Protein AF-A0A953R9K4-F1 (afdb_monomer_lite)

Secondary structure (DSSP, 8-state):
---TTS-TTSTT-S--HHHHHHTTTT---TT-S-TTHHHHHHHHHHHH-SSHHHHHHHHTSHHHHHHHHHHHHHHHHHHHHHHHHHHHHHHHHHHTT-HHHHHHHHHHHHHHHHHHHHHHTT-EEE--SSSEEEEEE-SSSEEEEEESS--GGGGT--HHHHHHHHHHHHHTT-----TTHHHHH-GGGT-HHHHHHHHT-TTTTTT-TTGGGG-THHHHHHHHHS-PPPP---TT-HHHHTTTS-GGG--THHHHT-HHHHHHHHHHHHHHHHHHTT---SSS-HHHHHHHHHHHTTTTSHHHHHHHHHHHHHHH-----HHHHHHHHHH-TTS-GGGSPP-

Sequence (343 aa):
MDTTTVYPSIDRFPMSFDVLRRSYEGFAPRFEGHRGTIEDHLREIMEQARTPEQVEDALNTPDARGWFRQRVFYRSCTAFYRSFALMGAFLTLERDAFKTWAQVTAYYSRFFFLQAFLNLLQATYVYPGRGYALLYYDGTRLRYKESRTLPPMMRNAGSHEQWWYLMEAVKHPVDYPIEHMEMIISRLVFNPNKRNTENYSFEYLEGFPELDWFDKGAQQLLSHFHPYARTDRDITNLDRYFEGSNPEDCDPGDFYTDDGAVLWTYLAAYLQLVKHLGFTQEFLATPTIAALGELHLGTRMPTVLEGIVRATADILADNFDLDNFLDGRAQHPERPSSFWPPT

pLDDT: mean 70.69, std 17.02, range [32.12, 95.25]

Foldseek 3Di:
DPCQPQFPQDPCPPPDLVNLVVVVPVDPDCCPPDPCSVLVVLLVQCVVDVDQVSSQVVCFPPVNCVNLQSVLQSQLLVLLLQLLLLLLQLLLCLLVLVVVVSVVSLVSSLQSLLSNVCSNQVFDWHCSPQAIWTWTHQLRTIGTGGDRDDDPQVVPDDPSVRSLVSLVVSVPPYDQPFPPSVVSNDCCVVDVPVVCVVLPPPVNVPDDPCSVLSPCPVVVVVCVVPSDRDDLFALLDQVRNCVPPDPVPDDSSVSVPPSSNSSLSSSLRSLLRCVSSVDDCSPVALLNSLQSSCVRPQLPRVSNSLSSSVSSCVSNVPPPPSVCLVVVCVVPSNRGPSVPHDD

Structure (mmCIF, N/CA/C/O backbone):
data_AF-A0A953R9K4-F1
#
_entry.id   AF-A0A953R9K4-F1
#
loop_
_atom_site.group_PDB
_atom_site.id
_atom_site.type_symbol
_atom_site.label_atom_id
_atom_site.label_alt_id
_atom_site.label_comp_id
_atom_site.label_asym_id
_atom_site.label_entity_id
_atom_site.label_seq_id
_atom_site.pdbx_PDB_ins_code
_atom_site.Cartn_x
_atom_site.Cartn_y
_atom_site.Cartn_z
_atom_site.occupancy
_atom_site.B_iso_or_equiv
_atom_site.auth_seq_id
_atom_site.auth_comp_id
_atom_site.auth_asym_id
_atom_site.auth_atom_id
_atom_site.pdbx_PDB_model_num
ATOM 1 N N . MET A 1 1 ? 6.048 14.863 16.559 1.00 33.34 1 MET A N 1
ATOM 2 C CA . MET A 1 1 ? 6.490 14.001 17.671 1.00 33.34 1 MET A CA 1
ATOM 3 C C . MET A 1 1 ? 7.709 13.253 17.181 1.00 33.34 1 MET A C 1
ATOM 5 O O . MET A 1 1 ? 7.616 12.642 16.123 1.00 33.34 1 MET A O 1
ATOM 9 N N . ASP A 1 2 ? 8.835 13.377 17.875 1.00 33.06 2 ASP A N 1
ATOM 10 C CA . ASP A 1 2 ? 9.993 12.520 17.629 1.00 33.06 2 ASP A CA 1
ATOM 11 C C . ASP A 1 2 ? 9.654 11.121 18.160 1.00 33.06 2 ASP A C 1
ATOM 13 O O . ASP A 1 2 ? 9.385 10.954 19.346 1.00 33.06 2 ASP A O 1
ATOM 17 N N . THR A 1 3 ? 9.521 10.157 17.255 1.00 39.41 3 THR A N 1
ATOM 18 C CA . THR A 1 3 ? 9.082 8.778 17.530 1.00 39.41 3 THR A CA 1
ATOM 19 C C . THR A 1 3 ? 10.254 7.796 17.544 1.00 39.41 3 THR A C 1
ATOM 21 O O . THR A 1 3 ? 10.050 6.614 17.808 1.00 39.41 3 THR A O 1
ATOM 24 N N . THR A 1 4 ? 11.482 8.284 17.314 1.00 41.75 4 THR A N 1
ATOM 25 C CA . THR A 1 4 ? 12.709 7.472 17.220 1.00 41.75 4 THR A CA 1
ATOM 26 C C . THR A 1 4 ? 13.094 6.778 18.528 1.00 41.75 4 THR A C 1
ATOM 28 O O . THR A 1 4 ? 13.821 5.792 18.511 1.00 41.75 4 THR A O 1
ATOM 31 N N . THR A 1 5 ? 12.594 7.260 19.669 1.00 40.47 5 THR A N 1
ATOM 32 C CA . THR A 1 5 ? 12.864 6.699 21.003 1.00 40.47 5 THR A CA 1
ATOM 33 C C . THR A 1 5 ? 11.739 5.810 21.539 1.00 40.47 5 THR A C 1
ATOM 35 O O . THR A 1 5 ? 11.883 5.230 22.612 1.00 40.47 5 THR A O 1
ATOM 38 N N . VAL A 1 6 ? 10.619 5.688 20.816 1.00 44.06 6 VAL A N 1
ATOM 39 C CA . VAL A 1 6 ? 9.407 5.002 21.305 1.00 44.06 6 VAL A CA 1
ATOM 40 C C . VAL A 1 6 ? 9.466 3.485 21.058 1.00 44.06 6 VAL A C 1
ATOM 42 O O . VAL A 1 6 ? 8.761 2.732 21.730 1.00 44.06 6 VAL A O 1
ATOM 45 N N . TYR A 1 7 ? 10.333 3.011 20.149 1.00 47.09 7 TYR A N 1
ATOM 46 C CA . TYR A 1 7 ? 10.398 1.595 19.764 1.00 47.09 7 TYR A CA 1
ATOM 47 C C . TYR A 1 7 ? 11.798 0.961 19.871 1.00 47.09 7 TYR A C 1
ATOM 49 O O . TYR A 1 7 ? 12.419 0.691 18.849 1.00 47.09 7 TYR A O 1
ATOM 57 N N . PRO A 1 8 ? 12.310 0.691 21.088 1.00 47.31 8 PRO A N 1
ATOM 58 C CA . PRO A 1 8 ? 13.665 0.164 21.276 1.00 47.31 8 PRO A CA 1
ATOM 59 C C . PRO A 1 8 ? 13.889 -1.280 20.787 1.00 47.31 8 PRO A C 1
ATOM 61 O O . PRO A 1 8 ? 15.042 -1.647 20.573 1.00 47.31 8 PRO A O 1
ATOM 64 N N . SER A 1 9 ? 12.843 -2.101 20.613 1.00 44.50 9 SER A N 1
ATOM 65 C CA . SER A 1 9 ? 12.984 -3.496 20.147 1.00 44.50 9 SER A CA 1
ATOM 66 C C . SER A 1 9 ? 13.037 -3.662 18.625 1.00 44.50 9 SER A C 1
ATOM 68 O O . SER A 1 9 ? 13.452 -4.717 18.149 1.00 44.50 9 SER A O 1
ATOM 70 N N . ILE A 1 10 ? 12.652 -2.636 17.857 1.00 48.69 10 ILE A N 1
ATOM 71 C CA . ILE A 1 10 ? 12.727 -2.637 16.393 1.00 48.69 10 ILE A CA 1
ATOM 72 C C . ILE A 1 10 ? 13.833 -1.664 16.000 1.00 48.69 10 ILE A C 1
ATOM 74 O O . ILE A 1 10 ? 13.642 -0.446 16.048 1.00 48.69 10 ILE A O 1
ATOM 78 N N . ASP A 1 11 ? 15.000 -2.199 15.626 1.00 50.28 11 ASP A N 1
ATOM 79 C CA . ASP A 1 11 ? 16.125 -1.365 15.206 1.00 50.28 11 ASP A CA 1
ATOM 80 C C . ASP A 1 11 ? 15.670 -0.430 14.069 1.00 50.28 11 ASP A C 1
ATOM 82 O O . ASP A 1 11 ? 15.175 -0.876 13.033 1.00 50.28 11 ASP A O 1
ATOM 86 N N . ARG A 1 12 ? 15.841 0.885 14.275 1.00 55.16 12 ARG A N 1
ATOM 87 C CA . ARG A 1 12 ? 15.569 1.961 13.298 1.00 55.16 12 ARG A CA 1
ATOM 88 C C . ARG A 1 12 ? 14.087 2.288 13.017 1.00 55.16 12 ARG A C 1
ATOM 90 O O . ARG A 1 12 ? 13.773 2.788 11.934 1.00 55.16 12 ARG A O 1
ATOM 97 N N . PHE A 1 13 ? 13.189 2.079 13.983 1.00 51.16 13 PHE A N 1
ATOM 98 C CA . PHE A 1 13 ? 11.777 2.482 13.892 1.00 51.16 13 PHE A CA 1
ATOM 99 C C . PHE A 1 13 ? 11.478 3.907 14.446 1.00 51.16 13 PHE A C 1
ATOM 101 O O . PHE A 1 13 ? 12.057 4.296 15.459 1.00 51.16 13 PHE A O 1
ATOM 108 N N . PRO A 1 14 ? 10.542 4.684 13.845 1.00 54.44 14 PRO A N 1
ATOM 109 C CA . PRO A 1 14 ? 9.936 4.434 12.540 1.00 54.44 14 PRO A CA 1
ATOM 110 C C . PRO A 1 14 ? 10.994 4.559 11.454 1.00 54.44 14 PRO A C 1
ATOM 112 O O . PRO A 1 14 ? 11.909 5.380 11.553 1.00 54.44 14 PRO A O 1
ATOM 115 N N . MET A 1 15 ? 10.857 3.763 10.397 1.00 59.47 15 MET A N 1
ATOM 116 C CA . MET A 1 15 ? 11.816 3.819 9.304 1.00 59.47 15 MET A CA 1
ATOM 117 C C . MET A 1 15 ? 11.751 5.177 8.620 1.00 59.47 15 MET A C 1
ATOM 119 O O . MET A 1 15 ? 10.812 5.500 7.892 1.00 59.47 15 MET A O 1
ATOM 123 N N . SER A 1 16 ? 12.761 5.997 8.892 1.00 56.41 16 SER A N 1
ATOM 124 C CA . SER A 1 16 ? 12.920 7.280 8.234 1.00 56.41 16 SER A CA 1
ATOM 125 C C . SER A 1 16 ? 13.401 7.075 6.801 1.00 56.41 16 SER A C 1
ATOM 127 O O . SER A 1 16 ? 14.021 6.064 6.460 1.00 56.41 16 SER A O 1
ATOM 129 N N . PHE A 1 17 ? 13.162 8.082 5.961 1.00 54.81 17 PHE A N 1
ATOM 130 C CA . PHE A 1 17 ? 13.730 8.132 4.615 1.00 54.81 17 PHE A CA 1
ATOM 131 C C . PHE A 1 17 ? 15.253 7.914 4.645 1.00 54.81 17 PHE A C 1
ATOM 133 O O . PHE A 1 17 ? 15.790 7.170 3.833 1.00 54.81 17 PHE A O 1
ATOM 140 N N . ASP A 1 18 ? 15.950 8.486 5.631 1.00 58.41 18 ASP A N 1
ATOM 141 C CA . ASP A 1 18 ? 17.395 8.316 5.781 1.00 58.41 18 ASP A CA 1
ATOM 142 C C . ASP A 1 18 ? 17.812 6.907 6.213 1.00 58.41 18 ASP A C 1
ATOM 144 O O . ASP A 1 18 ? 18.851 6.429 5.769 1.00 58.41 18 ASP A O 1
ATOM 148 N N . VAL A 1 19 ? 17.022 6.220 7.042 1.00 63.72 19 VAL A N 1
ATOM 149 C CA . VAL A 1 19 ? 17.265 4.820 7.437 1.00 63.72 19 VAL A CA 1
ATOM 150 C C . VAL A 1 19 ? 17.107 3.883 6.245 1.00 63.72 19 VAL A C 1
ATOM 152 O O . VAL A 1 19 ? 17.970 3.033 6.002 1.00 63.72 19 VAL A O 1
ATOM 155 N N . LEU A 1 20 ? 16.027 4.064 5.481 1.00 60.44 20 LEU A N 1
ATOM 156 C CA . LEU A 1 20 ? 15.816 3.319 4.249 1.00 60.44 20 LEU A CA 1
ATOM 157 C C . LEU A 1 20 ? 16.982 3.600 3.288 1.00 60.44 20 LEU A C 1
ATOM 159 O O . LEU A 1 20 ? 17.596 2.664 2.795 1.00 60.44 20 LEU A O 1
ATOM 163 N N . ARG A 1 21 ? 17.369 4.872 3.098 1.00 60.72 21 ARG A N 1
ATOM 164 C CA . ARG A 1 21 ? 18.464 5.281 2.200 1.00 60.72 21 ARG A CA 1
ATOM 165 C C . ARG A 1 21 ? 19.815 4.695 2.622 1.00 60.72 21 ARG A C 1
ATOM 167 O O . ARG A 1 21 ? 20.567 4.249 1.764 1.00 60.72 21 ARG A O 1
ATOM 174 N N . ARG A 1 22 ? 20.110 4.666 3.927 1.00 65.25 22 ARG A N 1
ATOM 175 C CA . ARG A 1 22 ? 21.328 4.075 4.517 1.00 65.25 22 ARG A CA 1
ATOM 176 C C . ARG A 1 22 ? 21.429 2.574 4.320 1.00 65.25 22 ARG A C 1
ATOM 178 O O . ARG A 1 22 ? 22.519 2.062 4.107 1.00 65.25 22 ARG A O 1
ATOM 185 N N . SER A 1 23 ? 20.303 1.871 4.348 1.00 58.12 23 SER A N 1
ATOM 186 C CA . SER A 1 23 ? 20.277 0.429 4.068 1.00 58.12 23 SER A CA 1
ATOM 187 C C . SER A 1 23 ? 20.655 0.117 2.610 1.00 58.12 23 SER A C 1
ATOM 189 O O . SER A 1 23 ? 20.971 -1.022 2.284 1.00 58.12 23 SER A O 1
ATOM 191 N N . TYR A 1 24 ? 20.706 1.152 1.763 1.00 59.28 24 TYR A N 1
ATOM 192 C CA . TYR A 1 24 ? 21.209 1.121 0.394 1.00 59.28 24 TYR A CA 1
ATOM 193 C C . TYR A 1 24 ? 22.413 2.074 0.182 1.00 59.28 24 TYR A C 1
ATOM 195 O O . TYR A 1 24 ? 22.691 2.471 -0.949 1.00 59.28 24 TYR A O 1
ATOM 203 N N . GLU A 1 25 ? 23.149 2.479 1.233 1.00 51.84 25 GLU A N 1
ATOM 204 C CA . GLU A 1 25 ? 24.356 3.313 1.079 1.00 51.84 25 GLU A CA 1
ATOM 205 C C . GLU A 1 25 ? 25.421 2.576 0.244 1.00 51.84 25 GLU A C 1
ATOM 207 O O . GLU A 1 25 ? 25.789 1.440 0.529 1.00 51.84 25 GLU A O 1
ATOM 212 N N . GLY A 1 26 ? 25.889 3.221 -0.831 1.00 51.62 26 GLY A N 1
ATOM 213 C CA . GLY A 1 26 ? 26.663 2.589 -1.915 1.00 51.62 26 GLY A CA 1
ATOM 214 C C . GLY A 1 26 ? 25.901 2.543 -3.243 1.00 51.62 26 GLY A C 1
ATOM 215 O O . GLY A 1 26 ? 26.491 2.342 -4.304 1.00 51.62 26 GLY A O 1
ATOM 216 N N . PHE A 1 27 ? 24.600 2.822 -3.195 1.00 50.75 27 PHE A N 1
ATOM 217 C CA . PHE A 1 27 ? 23.736 2.957 -4.350 1.00 50.75 27 PHE A CA 1
ATOM 218 C C . PHE A 1 27 ? 23.642 4.431 -4.772 1.00 50.75 27 PHE A C 1
ATOM 220 O O . PHE A 1 27 ? 22.873 5.199 -4.201 1.00 50.75 27 PHE A O 1
ATOM 227 N N . ALA A 1 28 ? 24.422 4.854 -5.768 1.00 52.91 28 ALA A N 1
ATOM 228 C CA . ALA A 1 28 ? 24.154 6.093 -6.501 1.00 52.91 28 ALA A CA 1
ATOM 229 C C . ALA A 1 28 ? 23.394 5.698 -7.772 1.00 52.91 28 ALA A C 1
ATOM 231 O O . ALA A 1 28 ? 24.021 5.229 -8.726 1.00 52.91 28 ALA A O 1
ATOM 232 N N . PRO A 1 29 ? 22.052 5.787 -7.817 1.00 51.66 29 PRO A N 1
ATOM 233 C CA . PRO A 1 29 ? 21.336 5.305 -8.981 1.00 51.66 29 PRO A CA 1
ATOM 234 C C . PRO A 1 29 ? 21.734 6.138 -10.193 1.00 51.66 29 PRO A C 1
ATOM 236 O O . PRO A 1 29 ? 21.644 7.367 -10.161 1.00 51.66 29 PRO A O 1
ATOM 239 N N . ARG A 1 30 ? 22.027 5.467 -11.313 1.00 53.06 30 ARG A N 1
ATOM 240 C CA . ARG A 1 30 ? 22.189 6.113 -12.630 1.00 53.06 30 ARG A CA 1
ATOM 241 C C . ARG A 1 30 ? 21.028 7.069 -12.956 1.00 53.06 30 ARG A C 1
ATOM 243 O O . ARG A 1 30 ? 21.204 8.039 -13.680 1.00 53.06 30 ARG A O 1
ATOM 250 N N . PHE A 1 31 ? 19.854 6.815 -12.372 1.00 53.03 31 PHE A N 1
ATOM 251 C CA . PHE A 1 31 ? 18.602 7.522 -12.628 1.00 53.03 31 PHE A CA 1
ATOM 252 C C . PHE A 1 31 ? 18.186 8.549 -11.554 1.00 53.03 31 PHE A C 1
ATOM 254 O O . PHE A 1 31 ? 17.004 8.900 -11.461 1.00 53.03 31 PHE A O 1
ATOM 261 N N . GLU A 1 32 ? 19.054 8.921 -10.607 1.00 49.22 32 GLU A N 1
ATOM 262 C CA . GLU A 1 32 ? 18.701 9.837 -9.496 1.00 49.22 32 GLU A CA 1
ATOM 263 C C . GLU A 1 32 ? 19.085 11.299 -9.724 1.00 49.22 32 GLU A C 1
ATOM 265 O O . GLU A 1 32 ? 18.556 12.166 -9.037 1.00 49.22 32 GLU A O 1
ATOM 270 N N . GLY A 1 33 ? 19.938 11.587 -10.713 1.00 50.00 33 GLY A N 1
ATOM 271 C CA . GLY A 1 33 ? 20.460 12.939 -10.936 1.00 50.00 33 GLY A CA 1
ATOM 272 C C . GLY A 1 33 ? 19.391 13.980 -11.293 1.00 50.00 33 GLY A C 1
ATOM 273 O O . GLY A 1 33 ? 19.474 15.121 -10.851 1.00 50.00 33 GLY A O 1
ATOM 274 N N . HIS A 1 34 ? 18.372 13.597 -12.071 1.00 54.03 34 HIS A N 1
ATOM 275 C CA . HIS A 1 34 ? 17.211 14.432 -12.408 1.00 54.03 34 HIS A CA 1
ATOM 276 C C . HIS A 1 34 ? 16.091 13.606 -13.054 1.00 54.03 34 HIS A C 1
ATOM 278 O O . HIS A 1 34 ? 16.311 12.482 -13.512 1.00 54.03 34 HIS A O 1
ATOM 284 N N . ARG A 1 35 ? 14.887 14.193 -13.139 1.00 51.34 35 ARG A N 1
ATOM 285 C CA . ARG A 1 35 ? 13.668 13.562 -13.682 1.00 51.34 35 ARG A CA 1
ATOM 286 C C . ARG A 1 35 ? 13.883 12.895 -15.048 1.00 51.34 35 ARG A C 1
ATOM 288 O O . ARG A 1 35 ? 13.367 11.810 -15.219 1.00 51.34 35 ARG A O 1
ATOM 295 N N . GLY A 1 36 ? 14.681 13.509 -15.930 1.00 55.59 36 GLY A N 1
ATOM 296 C CA . GLY A 1 36 ? 14.969 13.025 -17.293 1.00 55.59 36 GLY A CA 1
ATOM 297 C C . GLY A 1 36 ? 15.980 11.877 -17.438 1.00 55.59 36 GLY A C 1
ATOM 298 O O . GLY A 1 36 ? 16.185 11.391 -18.541 1.00 55.59 36 GLY A O 1
ATOM 299 N N . THR A 1 37 ? 16.640 11.440 -16.363 1.00 63.62 37 THR A N 1
ATOM 300 C CA . THR A 1 37 ? 17.719 10.433 -16.460 1.00 63.62 37 THR A CA 1
ATOM 301 C C . THR A 1 37 ? 17.238 9.054 -16.928 1.00 63.62 37 THR A C 1
ATOM 303 O O . THR A 1 37 ? 18.005 8.316 -17.544 1.00 63.62 37 THR A O 1
ATOM 306 N N . ILE A 1 38 ? 15.978 8.695 -16.655 1.00 66.19 38 ILE A N 1
ATOM 307 C CA . ILE A 1 38 ? 15.373 7.449 -17.151 1.00 66.19 38 ILE A CA 1
ATOM 308 C C . ILE A 1 38 ? 15.108 7.575 -18.652 1.00 66.19 38 ILE A C 1
ATOM 310 O O . ILE A 1 38 ? 15.445 6.676 -19.414 1.00 66.19 38 ILE A O 1
ATOM 314 N N . GLU A 1 39 ? 14.535 8.696 -19.083 1.00 67.81 39 GLU A N 1
ATOM 315 C CA . GLU A 1 39 ? 14.221 8.984 -20.479 1.00 67.81 39 GLU A CA 1
ATOM 316 C C . GLU A 1 39 ? 15.481 9.097 -21.336 1.00 67.81 39 GLU A C 1
ATOM 318 O O . GLU A 1 39 ? 15.489 8.604 -22.461 1.00 67.81 39 GLU A O 1
ATOM 323 N N . ASP A 1 40 ? 16.547 9.700 -20.809 1.00 71.94 40 ASP A N 1
ATOM 324 C CA . ASP A 1 40 ? 17.829 9.821 -21.500 1.00 71.94 40 ASP A CA 1
ATOM 325 C C . ASP A 1 40 ? 18.497 8.455 -21.663 1.00 71.94 40 ASP A C 1
ATOM 327 O O . ASP A 1 40 ? 18.932 8.109 -22.757 1.00 71.94 40 ASP A O 1
ATOM 331 N N . HIS A 1 41 ? 18.490 7.617 -20.627 1.00 72.62 41 HIS A N 1
ATOM 332 C CA . HIS A 1 41 ? 19.049 6.275 -20.745 1.00 72.62 41 HIS A CA 1
ATOM 333 C C . HIS A 1 41 ? 18.205 5.341 -21.616 1.00 72.62 41 HIS A C 1
ATOM 335 O O . HIS A 1 41 ? 18.741 4.533 -22.367 1.00 72.62 41 HIS A O 1
ATOM 341 N N . LEU A 1 42 ? 16.878 5.454 -21.562 1.00 73.38 42 LEU A N 1
ATOM 342 C CA . LEU A 1 42 ? 16.008 4.733 -22.488 1.00 73.38 42 LEU A CA 1
ATOM 343 C C . LEU A 1 42 ? 16.238 5.190 -23.925 1.00 73.38 42 LEU A C 1
ATOM 345 O O . LEU A 1 42 ? 16.213 4.358 -24.824 1.00 73.38 42 LEU A O 1
ATOM 349 N N . ARG A 1 43 ? 16.509 6.480 -24.146 1.00 76.81 43 ARG A N 1
ATOM 350 C CA . ARG A 1 43 ? 16.914 6.992 -25.457 1.00 76.81 43 ARG A CA 1
ATOM 351 C C . ARG A 1 43 ? 18.235 6.368 -25.903 1.00 76.81 43 ARG A C 1
ATOM 353 O O .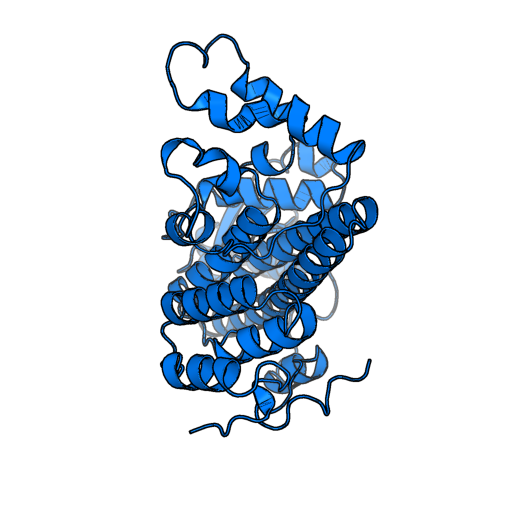 ARG A 1 43 ? 18.283 5.867 -27.017 1.00 76.81 43 ARG A O 1
ATOM 360 N N . GLU A 1 44 ? 19.245 6.294 -25.033 1.00 81.00 44 GLU A N 1
ATOM 361 C CA . GLU A 1 44 ? 20.513 5.595 -25.320 1.00 81.00 44 GLU A CA 1
ATOM 362 C C . GLU A 1 44 ? 20.282 4.119 -25.690 1.00 81.00 44 GLU A C 1
ATOM 364 O O . GLU A 1 44 ? 20.803 3.641 -26.698 1.00 81.00 44 GLU A O 1
ATOM 369 N N . ILE A 1 45 ? 19.473 3.396 -24.904 1.00 78.25 45 ILE A N 1
ATOM 370 C CA . ILE A 1 45 ? 19.121 1.995 -25.179 1.00 78.25 45 ILE A CA 1
ATOM 371 C C . ILE A 1 45 ? 18.411 1.890 -26.529 1.00 78.25 45 ILE A C 1
ATOM 373 O O . ILE A 1 45 ? 18.749 1.018 -27.318 1.00 78.25 45 ILE A O 1
ATOM 377 N N . MET A 1 46 ? 17.462 2.776 -26.829 1.00 76.38 46 MET A N 1
ATOM 378 C CA . MET A 1 46 ? 16.692 2.762 -28.078 1.00 76.38 46 MET A CA 1
ATOM 379 C C . MET A 1 46 ? 17.467 3.243 -29.306 1.00 76.38 46 MET A C 1
ATOM 381 O O . MET A 1 46 ? 17.092 2.930 -30.432 1.00 76.38 46 MET A O 1
ATOM 385 N N . GLU A 1 47 ? 18.536 4.011 -29.129 1.00 79.38 47 GLU A N 1
ATOM 386 C CA . GLU A 1 47 ? 19.465 4.332 -30.213 1.00 79.38 47 GLU A CA 1
ATOM 387 C C . GLU A 1 47 ? 20.302 3.104 -30.603 1.00 79.38 47 GLU A C 1
ATOM 389 O O . GLU A 1 47 ? 20.661 2.942 -31.772 1.00 79.38 47 GLU A O 1
ATOM 394 N N . GLN A 1 48 ? 20.573 2.217 -29.641 1.00 80.12 48 GLN A N 1
ATOM 395 C CA . GLN A 1 48 ? 21.344 0.986 -29.834 1.00 80.12 48 GLN A CA 1
ATOM 396 C C . GLN A 1 48 ? 20.463 -0.213 -30.230 1.00 80.12 48 GLN A C 1
ATOM 398 O O . GLN A 1 48 ? 20.854 -1.023 -31.073 1.00 80.12 48 GLN A O 1
ATOM 403 N N . ALA A 1 49 ? 19.266 -0.314 -29.656 1.00 78.12 49 ALA A N 1
ATOM 404 C CA . ALA A 1 49 ? 18.273 -1.349 -29.907 1.00 78.12 49 ALA A CA 1
ATOM 405 C C . ALA A 1 49 ? 17.371 -0.961 -31.086 1.00 78.12 49 ALA A C 1
ATOM 407 O O . ALA A 1 49 ? 16.810 0.127 -31.140 1.00 78.12 49 ALA A O 1
ATOM 408 N N . ARG A 1 50 ? 17.195 -1.870 -32.049 1.00 73.06 50 ARG A N 1
ATOM 409 C CA . ARG A 1 50 ? 16.368 -1.643 -33.248 1.00 73.06 50 ARG A CA 1
ATOM 410 C C . ARG A 1 50 ? 14.955 -2.217 -33.132 1.00 73.06 50 ARG A C 1
ATOM 412 O O . ARG A 1 50 ? 14.154 -2.001 -34.038 1.00 73.06 50 ARG A O 1
ATOM 419 N N . THR A 1 51 ? 14.669 -2.960 -32.064 1.00 82.19 51 THR A N 1
ATOM 420 C CA . THR A 1 51 ? 13.398 -3.664 -31.829 1.00 82.19 51 THR A CA 1
ATOM 421 C C . THR A 1 51 ? 12.984 -3.565 -30.354 1.00 82.19 51 THR A C 1
ATOM 423 O O . THR A 1 51 ? 13.870 -3.458 -29.500 1.00 82.19 51 THR A O 1
ATOM 426 N N . PRO A 1 52 ? 11.676 -3.617 -30.034 1.00 80.38 52 PRO A N 1
ATOM 427 C CA . PRO A 1 52 ? 11.171 -3.675 -28.659 1.00 80.38 52 PRO A CA 1
ATOM 428 C C . PRO A 1 52 ? 11.825 -4.769 -27.806 1.00 80.38 52 PRO A C 1
ATOM 430 O O . PRO A 1 52 ? 12.189 -4.522 -26.661 1.00 80.38 52 PRO A O 1
ATOM 433 N N . GLU A 1 53 ? 12.057 -5.951 -28.375 1.00 84.06 53 GLU A N 1
ATOM 434 C CA . GLU A 1 53 ? 12.659 -7.092 -27.682 1.00 84.06 53 GLU A CA 1
ATOM 435 C C . GLU A 1 53 ? 14.101 -6.795 -27.250 1.00 84.06 53 GLU A C 1
ATOM 437 O O . GLU A 1 53 ? 14.495 -7.109 -26.132 1.00 84.06 53 GLU A O 1
ATOM 442 N N . GLN A 1 54 ? 14.875 -6.104 -28.091 1.00 85.12 54 GLN A N 1
ATOM 443 C CA . GLN A 1 54 ? 16.234 -5.678 -27.746 1.00 85.12 54 GLN A CA 1
ATOM 444 C C . GLN A 1 54 ? 16.251 -4.608 -26.646 1.00 85.12 54 GLN A C 1
ATOM 446 O O . GLN A 1 54 ? 17.192 -4.559 -25.852 1.00 85.12 54 GLN A O 1
ATOM 451 N N . VAL A 1 55 ? 15.220 -3.756 -26.585 1.00 82.00 55 VAL A N 1
ATOM 452 C CA . VAL A 1 55 ? 15.039 -2.801 -25.482 1.00 82.00 55 VAL A CA 1
ATOM 453 C C . VAL A 1 55 ? 14.734 -3.558 -24.189 1.00 82.00 55 VAL A C 1
ATOM 455 O O . VAL A 1 55 ? 15.363 -3.284 -23.167 1.00 82.00 55 VAL A O 1
ATOM 458 N N . GLU A 1 56 ? 13.826 -4.540 -24.227 1.00 86.94 56 GLU A N 1
ATOM 459 C CA . GLU A 1 56 ? 13.540 -5.403 -23.073 1.00 86.94 56 GLU A CA 1
ATOM 460 C C . GLU A 1 56 ? 14.797 -6.147 -22.604 1.00 86.94 56 GLU A C 1
ATOM 462 O O . GLU A 1 56 ? 15.098 -6.128 -21.412 1.00 86.94 56 GLU A O 1
ATOM 467 N N . ASP A 1 57 ? 15.572 -6.748 -23.507 1.00 87.62 57 ASP A N 1
ATOM 468 C CA . ASP A 1 57 ? 16.793 -7.481 -23.156 1.00 87.62 57 ASP A CA 1
ATOM 469 C C . ASP A 1 57 ? 17.829 -6.580 -22.464 1.00 87.62 57 ASP A C 1
ATOM 471 O O . ASP A 1 57 ? 18.397 -6.957 -21.434 1.00 87.62 57 ASP A O 1
ATOM 475 N N . ALA A 1 58 ? 18.028 -5.357 -22.967 1.00 83.62 58 ALA A N 1
ATOM 476 C CA . ALA A 1 58 ? 18.932 -4.381 -22.358 1.00 83.62 58 ALA A CA 1
ATOM 477 C C . ALA A 1 58 ? 18.473 -3.956 -20.949 1.00 83.62 58 ALA A C 1
ATOM 479 O O . ALA A 1 58 ? 19.288 -3.854 -20.026 1.00 83.62 58 ALA A O 1
ATOM 480 N N . LEU A 1 59 ? 17.163 -3.764 -20.759 1.00 79.00 59 LEU A N 1
ATOM 481 C CA . LEU A 1 59 ? 16.559 -3.425 -19.466 1.00 79.00 59 LEU A CA 1
ATOM 482 C C . LEU A 1 59 ? 16.584 -4.586 -18.465 1.00 79.00 59 LEU A C 1
ATOM 484 O O . LEU A 1 59 ? 16.512 -4.360 -17.256 1.00 79.00 59 LEU A O 1
ATOM 488 N N . ASN A 1 60 ? 16.690 -5.825 -18.949 1.00 84.56 60 ASN A N 1
ATOM 489 C CA . ASN A 1 60 ? 16.617 -7.032 -18.133 1.00 84.56 60 ASN A CA 1
ATOM 490 C C . ASN A 1 60 ? 17.975 -7.702 -17.858 1.00 84.56 60 ASN A C 1
ATOM 492 O O . ASN A 1 60 ? 18.003 -8.833 -17.360 1.00 84.56 60 ASN A O 1
ATOM 496 N N . THR A 1 61 ? 19.097 -7.018 -18.105 1.00 83.75 61 THR A N 1
ATOM 497 C CA . THR A 1 61 ? 20.417 -7.504 -17.664 1.00 83.75 61 THR A CA 1
ATOM 498 C C . THR A 1 61 ? 20.462 -7.682 -16.134 1.00 83.75 61 THR A C 1
ATOM 500 O O . THR A 1 61 ? 19.729 -6.989 -15.422 1.00 83.75 61 THR A O 1
ATOM 503 N N . PRO A 1 62 ? 21.286 -8.605 -15.589 1.00 79.56 62 PRO A N 1
ATOM 504 C CA . PRO A 1 62 ? 21.351 -8.850 -14.144 1.00 79.56 62 PRO A CA 1
ATOM 505 C C . PRO A 1 62 ? 21.614 -7.579 -13.333 1.00 79.56 62 PRO A C 1
ATOM 507 O O . PRO A 1 62 ? 20.896 -7.312 -12.369 1.00 79.56 62 PRO A O 1
ATOM 510 N N . ASP A 1 63 ? 22.562 -6.759 -13.790 1.00 70.38 63 ASP A N 1
ATOM 511 C CA . ASP A 1 63 ? 22.862 -5.465 -13.186 1.00 70.38 63 ASP A CA 1
ATOM 512 C C . ASP A 1 63 ? 21.656 -4.528 -13.296 1.00 70.38 63 ASP A C 1
ATOM 514 O O . ASP A 1 63 ? 21.144 -4.079 -12.271 1.00 70.38 63 ASP A O 1
ATOM 518 N N . ALA A 1 64 ? 21.123 -4.285 -14.500 1.00 69.69 64 ALA A N 1
ATOM 519 C CA . ALA A 1 64 ? 19.977 -3.389 -14.664 1.00 69.69 64 ALA A CA 1
ATOM 520 C C . ALA A 1 64 ? 18.791 -3.803 -13.778 1.00 69.69 64 ALA A C 1
ATOM 522 O O . ALA A 1 64 ? 18.217 -2.952 -13.104 1.00 69.69 64 ALA A O 1
ATOM 523 N N . ARG A 1 65 ? 18.476 -5.102 -13.683 1.00 73.12 65 ARG A N 1
ATOM 524 C CA . ARG A 1 65 ? 17.396 -5.615 -12.824 1.00 73.12 65 ARG A CA 1
ATOM 525 C C . ARG A 1 65 ? 17.698 -5.457 -11.344 1.00 73.12 65 ARG A C 1
ATOM 527 O O . ARG A 1 65 ? 16.794 -5.069 -10.612 1.00 73.12 65 ARG A O 1
ATOM 534 N N . GLY A 1 66 ? 18.916 -5.760 -10.900 1.00 68.38 66 GLY A N 1
ATOM 535 C CA . GLY A 1 66 ? 19.316 -5.613 -9.500 1.00 68.38 66 GLY A CA 1
ATOM 536 C C . GLY A 1 66 ? 19.169 -4.170 -9.026 1.00 68.38 66 GLY A C 1
ATOM 537 O O . GLY A 1 66 ? 18.475 -3.906 -8.043 1.00 68.38 66 GLY A O 1
ATOM 538 N N . TRP A 1 67 ? 19.721 -3.231 -9.799 1.00 64.88 67 TRP A N 1
ATOM 539 C CA . TRP A 1 67 ? 19.614 -1.804 -9.509 1.00 64.88 67 TRP A CA 1
ATOM 540 C C . TRP A 1 67 ? 18.163 -1.324 -9.570 1.00 64.88 67 TRP A C 1
ATOM 542 O O . TRP A 1 67 ? 17.647 -0.690 -8.647 1.00 64.88 67 TRP A O 1
ATOM 552 N N . PHE A 1 68 ? 17.469 -1.658 -10.652 1.00 68.00 68 PHE A N 1
ATOM 553 C CA . PHE A 1 68 ? 16.120 -1.174 -10.873 1.00 68.00 68 PHE A CA 1
ATOM 554 C C . PHE A 1 68 ? 15.155 -1.629 -9.763 1.00 68.00 68 PHE A C 1
ATOM 556 O O . PHE A 1 68 ? 14.424 -0.815 -9.192 1.00 68.00 68 PHE A O 1
ATOM 563 N N . ARG A 1 69 ? 15.216 -2.913 -9.394 1.00 69.56 69 ARG A N 1
ATOM 564 C CA . ARG A 1 69 ? 14.377 -3.523 -8.357 1.00 69.56 69 ARG A CA 1
ATOM 565 C C . ARG A 1 69 ? 14.553 -2.875 -6.989 1.00 69.56 69 ARG A C 1
ATOM 567 O O . ARG A 1 69 ? 13.555 -2.544 -6.359 1.00 69.56 69 ARG A O 1
ATOM 574 N N . GLN A 1 70 ? 15.792 -2.650 -6.551 1.00 69.00 70 GLN A N 1
ATOM 575 C CA . GLN A 1 70 ? 16.065 -2.066 -5.232 1.00 69.00 70 GLN A CA 1
ATOM 576 C C . GLN A 1 70 ? 15.509 -0.641 -5.104 1.00 69.00 70 GLN A C 1
ATOM 578 O O . GLN A 1 70 ? 14.841 -0.318 -4.124 1.00 69.00 70 GLN A O 1
ATOM 583 N N . ARG A 1 71 ? 15.694 0.203 -6.128 1.00 72.38 71 ARG A N 1
ATOM 584 C CA . ARG A 1 71 ? 15.151 1.573 -6.135 1.00 72.38 71 ARG A CA 1
ATOM 585 C C . ARG A 1 71 ? 13.629 1.601 -6.154 1.00 72.38 71 ARG A C 1
ATOM 587 O O . ARG A 1 71 ? 13.017 2.432 -5.478 1.00 72.38 71 ARG A O 1
ATOM 594 N N . VAL A 1 72 ? 13.019 0.774 -6.998 1.00 74.19 72 VAL A N 1
ATOM 595 C CA . VAL A 1 72 ? 11.562 0.751 -7.106 1.00 74.19 72 VAL A CA 1
ATOM 596 C C . VAL A 1 72 ? 10.949 0.265 -5.809 1.00 74.19 72 VAL A C 1
ATOM 598 O O . VAL A 1 72 ? 10.041 0.917 -5.301 1.00 74.19 72 VAL A O 1
ATOM 601 N N . PHE A 1 73 ? 11.521 -0.783 -5.224 1.00 75.94 73 PHE A N 1
ATOM 602 C CA . PHE A 1 73 ? 11.126 -1.269 -3.918 1.00 75.94 73 PHE A CA 1
ATOM 603 C C . PHE A 1 73 ? 11.252 -0.169 -2.854 1.00 75.94 73 PHE A C 1
ATOM 605 O O . PHE A 1 73 ? 10.285 0.110 -2.157 1.00 75.94 73 PHE A O 1
ATOM 612 N N . TYR A 1 74 ? 12.368 0.563 -2.804 1.00 75.62 74 TYR A N 1
ATOM 613 C CA . TYR A 1 74 ? 12.545 1.693 -1.884 1.00 75.62 74 TYR A CA 1
ATOM 614 C C . TYR A 1 74 ? 11.435 2.757 -1.993 1.00 75.62 74 TYR A C 1
ATOM 616 O O . TYR A 1 74 ? 10.816 3.147 -0.994 1.00 75.62 74 TYR A O 1
ATOM 624 N N . ARG A 1 75 ? 11.160 3.239 -3.214 1.00 78.88 75 ARG A N 1
ATOM 625 C CA . ARG A 1 75 ? 10.128 4.266 -3.460 1.00 78.88 75 ARG A CA 1
ATOM 626 C C . ARG A 1 75 ? 8.735 3.745 -3.138 1.00 78.88 75 ARG A C 1
ATOM 628 O O . ARG A 1 75 ? 7.923 4.462 -2.555 1.00 78.88 75 ARG A O 1
ATOM 635 N N . SER A 1 76 ? 8.498 2.496 -3.505 1.00 86.44 76 SER A N 1
ATOM 636 C CA . SER A 1 76 ? 7.264 1.776 -3.268 1.00 86.44 76 SER A CA 1
ATOM 637 C C . SER A 1 76 ? 6.976 1.624 -1.773 1.00 86.44 76 SER A C 1
ATOM 639 O O . SER A 1 76 ? 5.931 2.062 -1.300 1.00 86.44 76 SER A O 1
ATOM 641 N N . CYS A 1 77 ? 7.943 1.122 -1.000 1.00 85.50 77 CYS A N 1
ATOM 642 C CA . CYS A 1 77 ? 7.842 0.960 0.449 1.00 85.50 77 CYS A CA 1
ATOM 643 C C . CYS A 1 77 ? 7.613 2.294 1.161 1.00 85.50 77 CYS A C 1
ATOM 645 O O . CYS A 1 77 ? 6.745 2.391 2.023 1.00 85.50 77 CYS A O 1
ATOM 647 N N . THR A 1 78 ? 8.321 3.355 0.763 1.00 82.38 78 THR A N 1
ATOM 648 C CA . THR A 1 78 ? 8.118 4.696 1.339 1.00 82.38 78 THR A CA 1
ATOM 649 C C . THR A 1 78 ? 6.676 5.182 1.143 1.00 82.38 78 THR A C 1
ATOM 651 O O . THR A 1 78 ? 6.055 5.708 2.069 1.00 82.38 78 THR A O 1
ATOM 654 N N . ALA A 1 79 ? 6.124 4.992 -0.058 1.00 86.38 79 ALA A N 1
ATOM 655 C CA . ALA A 1 79 ? 4.747 5.359 -0.362 1.00 86.38 79 ALA A CA 1
ATOM 656 C C . ALA A 1 79 ? 3.734 4.470 0.384 1.00 86.38 79 ALA A C 1
ATOM 658 O O . ALA A 1 79 ? 2.749 4.991 0.909 1.00 86.38 79 ALA A O 1
ATOM 659 N N . PHE A 1 80 ? 4.009 3.168 0.524 1.00 91.56 80 PHE A N 1
ATOM 660 C CA . PHE A 1 80 ? 3.203 2.251 1.334 1.00 91.56 80 PHE A CA 1
ATOM 661 C C . PHE A 1 80 ? 3.115 2.718 2.790 1.00 91.56 80 PHE A C 1
ATOM 663 O O . PHE A 1 80 ? 2.014 2.892 3.307 1.00 91.56 80 PHE A O 1
ATOM 670 N N . TYR A 1 81 ? 4.248 3.021 3.433 1.00 88.19 81 TYR A N 1
ATOM 671 C CA . TYR A 1 81 ? 4.250 3.506 4.817 1.00 88.19 81 TYR A CA 1
ATOM 672 C C . TYR A 1 81 ? 3.456 4.787 4.989 1.00 88.19 81 TYR A C 1
ATOM 674 O O . TYR A 1 81 ? 2.719 4.948 5.963 1.00 88.19 81 TYR A O 1
ATOM 682 N N . ARG A 1 82 ? 3.574 5.702 4.024 1.00 86.12 82 ARG A N 1
ATOM 683 C CA . ARG A 1 82 ? 2.800 6.938 4.038 1.00 86.12 82 ARG A CA 1
ATOM 684 C C . ARG A 1 82 ? 1.303 6.661 3.913 1.00 86.12 82 ARG A C 1
ATOM 686 O O . ARG A 1 82 ? 0.524 7.281 4.631 1.00 86.12 82 ARG A O 1
ATOM 693 N N . SER A 1 83 ? 0.911 5.742 3.034 1.00 91.19 83 SER A N 1
ATOM 694 C CA . SER A 1 83 ? -0.482 5.333 2.857 1.00 91.19 83 SER A CA 1
ATOM 695 C C . SER A 1 83 ? -1.054 4.675 4.115 1.00 91.19 83 SER A C 1
ATOM 697 O O . SER A 1 83 ? -2.127 5.081 4.565 1.00 91.19 83 SER A O 1
ATOM 699 N N . PHE A 1 84 ? -0.305 3.758 4.737 1.00 93.56 84 PHE A N 1
ATOM 700 C CA . PHE A 1 84 ? -0.686 3.086 5.980 1.00 93.56 84 PHE A CA 1
ATOM 701 C C . PHE A 1 84 ? -0.842 4.078 7.142 1.00 93.56 84 PHE A C 1
ATOM 703 O O . PHE A 1 84 ? -1.866 4.084 7.824 1.00 93.56 84 PHE A O 1
ATOM 710 N N . ALA A 1 85 ? 0.121 4.988 7.328 1.00 89.81 85 ALA A N 1
ATOM 711 C CA . ALA A 1 85 ? 0.036 6.031 8.352 1.00 89.81 85 ALA A CA 1
ATOM 712 C C . ALA A 1 85 ? -1.190 6.942 8.152 1.00 89.81 85 ALA A C 1
ATOM 714 O O . ALA A 1 85 ? -1.870 7.309 9.111 1.00 89.81 85 ALA A O 1
ATOM 715 N N . LEU A 1 86 ? -1.504 7.288 6.898 1.00 88.88 86 LEU A N 1
ATOM 716 C CA . LEU A 1 86 ? -2.700 8.061 6.566 1.00 88.88 86 LEU A CA 1
ATOM 717 C C . LEU A 1 86 ? -3.984 7.255 6.783 1.00 88.88 86 LEU A C 1
ATOM 719 O O . LEU A 1 86 ? -4.957 7.829 7.253 1.00 88.88 86 LEU A O 1
ATOM 723 N N . MET A 1 87 ? -4.002 5.947 6.516 1.00 94.19 87 MET A N 1
ATOM 724 C CA . MET A 1 87 ? -5.148 5.097 6.858 1.00 94.19 87 MET A CA 1
ATOM 725 C C . MET A 1 87 ? -5.385 5.099 8.375 1.00 94.19 87 MET A C 1
ATOM 727 O O . MET A 1 87 ? -6.505 5.340 8.817 1.00 94.19 87 MET A O 1
ATOM 731 N N . GLY A 1 88 ? -4.335 4.920 9.181 1.00 92.75 88 GLY A N 1
ATOM 732 C CA . GLY A 1 88 ? -4.444 4.991 10.641 1.00 92.75 88 GLY A CA 1
ATOM 733 C C . GLY A 1 88 ? -4.946 6.354 11.141 1.00 92.75 88 GLY A C 1
ATOM 734 O O . GLY A 1 88 ? -5.818 6.435 12.010 1.00 92.75 88 GLY A O 1
ATOM 735 N N . ALA A 1 89 ? -4.457 7.445 10.545 1.00 89.31 89 ALA A N 1
ATOM 736 C CA . ALA A 1 89 ? -4.950 8.794 10.823 1.00 89.31 89 ALA A CA 1
ATOM 737 C C . ALA A 1 89 ? -6.418 8.988 10.393 1.00 89.31 89 ALA A C 1
ATOM 739 O O . ALA A 1 89 ? -7.194 9.611 11.110 1.00 89.31 89 ALA A O 1
ATOM 740 N N . PHE A 1 90 ? -6.826 8.435 9.251 1.00 91.56 90 PHE A N 1
ATOM 741 C CA . PHE A 1 90 ? -8.213 8.466 8.787 1.00 91.56 90 PHE A CA 1
ATOM 742 C C . PHE A 1 90 ? -9.152 7.783 9.790 1.00 91.56 90 PHE A C 1
ATOM 744 O O . PHE A 1 90 ? -10.129 8.396 10.219 1.00 91.56 90 PHE A O 1
ATOM 751 N N . LEU A 1 91 ? -8.820 6.560 10.213 1.00 92.19 91 LEU A N 1
ATOM 752 C CA . LEU A 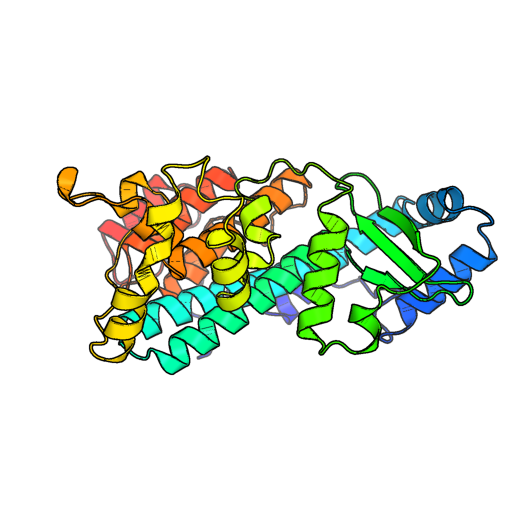1 91 ? -9.635 5.769 11.136 1.00 92.19 91 LEU A CA 1
ATOM 753 C C . LEU A 1 91 ? -9.822 6.482 12.486 1.00 92.19 91 LEU A C 1
ATOM 755 O O . LEU A 1 91 ? -10.931 6.542 13.022 1.00 92.19 91 LEU A O 1
ATOM 759 N N . THR A 1 92 ? -8.756 7.095 13.005 1.00 89.94 92 THR A N 1
ATOM 760 C CA . THR A 1 92 ? -8.821 7.873 14.250 1.00 89.94 92 THR A CA 1
ATOM 761 C C . THR A 1 92 ? -9.623 9.165 14.113 1.00 89.94 92 THR A C 1
ATOM 763 O O . THR A 1 92 ? -10.434 9.465 14.988 1.00 89.94 92 THR A O 1
ATOM 766 N N . LEU A 1 93 ? -9.462 9.905 13.012 1.00 86.25 93 LEU A N 1
ATOM 767 C CA . LEU A 1 93 ? -10.251 11.110 12.738 1.00 86.25 93 LEU A CA 1
ATOM 768 C C . LEU A 1 93 ? -11.742 10.798 12.571 1.00 86.25 93 LEU A C 1
ATOM 770 O O . LEU A 1 93 ? -12.584 11.552 13.057 1.00 86.25 93 LEU A O 1
ATOM 774 N N . GLU A 1 94 ? -12.087 9.694 11.907 1.00 85.12 94 GLU A N 1
ATOM 775 C CA . GLU A 1 94 ? -13.475 9.252 11.767 1.00 85.12 94 GLU A CA 1
ATOM 776 C C . GLU A 1 94 ? -14.116 8.862 13.095 1.00 85.12 94 GLU A C 1
ATOM 778 O O . GLU A 1 94 ? -15.295 9.158 13.316 1.00 85.12 94 GLU A O 1
ATOM 783 N N . ARG A 1 95 ? -13.354 8.201 13.971 1.00 85.56 95 ARG A N 1
ATOM 784 C CA . ARG A 1 95 ? -13.790 7.875 15.331 1.00 85.56 95 ARG A CA 1
ATOM 785 C C . ARG A 1 95 ? -14.073 9.140 16.143 1.00 85.56 95 ARG A C 1
ATOM 787 O O . ARG A 1 95 ? -15.059 9.187 16.865 1.00 85.56 95 ARG A O 1
ATOM 794 N N . ASP A 1 96 ? -13.259 10.177 15.967 1.00 85.31 96 ASP A N 1
ATOM 795 C CA . ASP A 1 96 ? -13.436 11.488 16.608 1.00 85.31 96 ASP A CA 1
ATOM 796 C C . ASP A 1 96 ? -14.447 12.402 15.892 1.00 85.31 96 ASP A C 1
ATOM 798 O O . ASP A 1 96 ? -14.568 13.580 16.225 1.00 85.31 96 ASP A O 1
ATOM 802 N N . ALA A 1 97 ? -15.169 11.877 14.897 1.00 81.25 97 ALA A N 1
ATOM 803 C CA . ALA A 1 97 ? -16.155 12.604 14.100 1.00 81.25 97 ALA A CA 1
ATOM 804 C C . ALA A 1 97 ? -15.601 13.821 13.315 1.00 81.25 97 ALA A C 1
ATOM 806 O O . ALA A 1 97 ? -16.367 14.669 12.852 1.00 81.25 97 ALA A O 1
ATOM 807 N N . PHE A 1 98 ? -14.289 13.884 13.048 1.00 80.50 98 PHE A N 1
ATOM 808 C CA . PHE A 1 98 ? -13.662 14.897 12.182 1.00 80.50 98 PHE A CA 1
ATOM 809 C C . PHE A 1 98 ? -13.799 14.546 10.687 1.00 80.50 98 PHE A C 1
ATOM 811 O O . PHE A 1 98 ? -12.808 14.359 9.977 1.00 80.50 98 PHE A O 1
ATOM 818 N N . LYS A 1 99 ? -15.038 14.466 10.181 1.00 72.50 99 LYS A N 1
ATOM 819 C CA . LYS A 1 99 ? -15.353 13.891 8.857 1.00 72.50 99 LYS A CA 1
ATOM 820 C C . LYS A 1 99 ? -14.636 14.549 7.670 1.00 72.50 99 LYS A C 1
ATOM 822 O O . LYS A 1 99 ? -14.075 13.833 6.849 1.00 72.50 99 LYS A O 1
ATOM 827 N N . THR A 1 100 ? -14.577 15.881 7.581 1.00 72.31 100 THR A N 1
ATOM 828 C CA . THR A 1 100 ? -13.907 16.562 6.451 1.00 72.31 100 THR A CA 1
ATOM 829 C C . THR A 1 100 ? -12.422 16.206 6.368 1.00 72.31 100 THR A C 1
ATOM 831 O O . THR A 1 100 ? -11.915 15.852 5.305 1.00 72.31 100 THR A O 1
ATOM 834 N N . TRP A 1 101 ? -11.717 16.262 7.502 1.00 74.12 101 TRP A N 1
ATOM 835 C CA . TRP A 1 101 ? -10.299 15.908 7.559 1.00 74.12 101 TRP A CA 1
ATOM 836 C C . TRP A 1 101 ? -10.077 14.413 7.359 1.00 74.12 101 TRP A C 1
ATOM 838 O O . TRP A 1 101 ? -9.103 14.039 6.708 1.00 74.12 101 TRP A O 1
ATOM 848 N N . ALA A 1 102 ? -10.987 13.566 7.845 1.00 76.38 102 ALA A N 1
ATOM 849 C CA . ALA A 1 102 ? -10.955 12.136 7.572 1.00 76.38 102 ALA A CA 1
ATOM 850 C C . ALA A 1 102 ? -11.055 11.861 6.061 1.00 76.38 102 ALA A C 1
ATOM 852 O O . ALA A 1 102 ? -10.189 11.188 5.512 1.00 76.38 102 ALA A O 1
ATOM 853 N N . GLN A 1 103 ? -12.015 12.464 5.354 1.00 72.75 103 GLN A N 1
ATOM 854 C CA . GLN A 1 103 ? -12.176 12.292 3.904 1.00 72.75 103 GLN A CA 1
ATOM 855 C C . GLN A 1 103 ? -10.946 12.746 3.107 1.00 72.75 103 GLN A C 1
ATOM 857 O O . GLN A 1 103 ? -10.482 12.035 2.213 1.00 72.75 103 GLN A O 1
ATOM 862 N N . VAL A 1 104 ? -10.371 13.901 3.458 1.00 70.81 104 VAL A N 1
ATOM 863 C CA . VAL A 1 104 ? -9.122 14.381 2.843 1.00 70.81 104 VAL A CA 1
ATOM 864 C C . VAL A 1 104 ? -7.975 13.400 3.113 1.00 70.81 104 VAL A C 1
ATOM 866 O O . VAL A 1 104 ? -7.204 13.074 2.210 1.00 70.81 104 VAL A O 1
ATOM 869 N N . THR A 1 105 ? -7.877 12.884 4.337 1.00 78.38 105 THR A N 1
ATOM 870 C CA . THR A 1 105 ? -6.844 11.916 4.732 1.00 78.38 105 THR A CA 1
ATOM 871 C C . THR A 1 105 ? -6.993 10.588 3.984 1.00 78.38 105 THR A C 1
ATOM 873 O O . THR A 1 105 ? -6.003 10.075 3.461 1.00 78.38 105 THR A O 1
ATOM 876 N N . ALA A 1 106 ? -8.217 10.070 3.853 1.00 77.81 106 ALA A N 1
ATOM 877 C CA . ALA A 1 106 ? -8.520 8.872 3.073 1.00 77.81 106 ALA A CA 1
ATOM 878 C C . ALA A 1 106 ? -8.143 9.050 1.597 1.00 77.81 106 ALA A C 1
ATOM 880 O O . ALA A 1 106 ? -7.502 8.177 1.012 1.00 77.81 106 ALA A O 1
ATOM 881 N N . TYR A 1 107 ? -8.456 10.208 1.004 1.00 77.12 107 TYR A N 1
ATOM 882 C CA . TYR A 1 107 ? -8.054 10.533 -0.365 1.00 77.12 107 TYR A CA 1
ATOM 883 C C . TYR A 1 107 ? -6.530 10.457 -0.546 1.00 77.12 107 TYR A C 1
ATOM 885 O O . TYR A 1 107 ? -6.043 9.799 -1.469 1.00 77.12 107 TYR A O 1
ATOM 893 N N . TYR A 1 108 ? -5.758 11.074 0.354 1.00 77.88 108 TYR A N 1
ATOM 894 C CA . TYR A 1 108 ? -4.297 11.008 0.280 1.00 77.88 108 TYR A CA 1
ATOM 895 C C . TYR A 1 108 ? -3.750 9.606 0.570 1.00 77.88 108 TYR A C 1
ATOM 897 O O . TYR A 1 108 ? -2.763 9.215 -0.051 1.00 77.88 108 TYR A O 1
ATOM 905 N N . SER A 1 109 ? -4.382 8.825 1.452 1.00 84.94 109 SER A N 1
ATOM 906 C CA . SER A 1 109 ? -4.006 7.424 1.676 1.00 84.94 109 SER A CA 1
ATOM 907 C C . SER A 1 109 ? -4.097 6.620 0.372 1.00 84.94 109 SER A C 1
ATOM 909 O O . SER A 1 109 ? -3.110 5.992 -0.020 1.00 84.94 109 SER A O 1
ATOM 911 N N . ARG A 1 110 ? -5.210 6.744 -0.370 1.00 80.88 110 ARG A N 1
ATOM 912 C CA . ARG A 1 110 ? -5.394 6.122 -1.699 1.00 80.88 110 ARG A CA 1
ATOM 913 C C . ARG A 1 110 ? -4.345 6.586 -2.700 1.00 80.88 110 ARG A C 1
ATOM 915 O O . ARG A 1 110 ? -3.793 5.778 -3.440 1.00 80.88 110 ARG A O 1
ATOM 922 N N . PHE A 1 111 ? -4.049 7.884 -2.708 1.00 79.19 111 PHE A N 1
ATOM 923 C CA . PHE A 1 111 ? -3.045 8.456 -3.597 1.00 79.19 111 PHE A CA 1
ATOM 924 C C . PHE A 1 111 ? -1.646 7.869 -3.356 1.00 79.19 111 PHE A C 1
ATOM 926 O O . PHE A 1 111 ? -0.968 7.480 -4.306 1.00 79.19 111 PHE A O 1
ATOM 933 N N . PHE A 1 112 ? -1.213 7.763 -2.098 1.00 83.44 112 PHE A N 1
ATOM 934 C CA . PHE A 1 112 ? 0.086 7.168 -1.780 1.00 83.44 112 PHE A CA 1
ATOM 935 C C . PHE A 1 112 ? 0.114 5.657 -2.019 1.00 83.44 112 PHE A C 1
ATOM 937 O O . PHE A 1 112 ? 1.133 5.151 -2.481 1.00 83.44 112 PHE A O 1
ATOM 944 N N . PHE A 1 113 ? -0.992 4.945 -1.785 1.00 87.12 113 PHE A N 1
ATOM 945 C CA . PHE A 1 113 ? -1.106 3.532 -2.158 1.00 87.12 113 PHE A CA 1
ATOM 946 C C . PHE A 1 113 ? -0.856 3.347 -3.658 1.00 87.12 113 PHE A C 1
ATOM 948 O O . PHE A 1 113 ? -0.045 2.523 -4.065 1.00 87.12 113 PHE A O 1
ATOM 955 N N . LEU A 1 114 ? -1.489 4.175 -4.481 1.00 81.06 114 LEU A N 1
ATOM 956 C CA . LEU A 1 114 ? -1.299 4.155 -5.922 1.00 81.06 114 LEU A CA 1
ATOM 957 C C . LEU A 1 114 ? 0.142 4.364 -6.351 1.00 81.06 114 LEU A C 1
ATOM 959 O O . LEU A 1 114 ? 0.652 3.666 -7.224 1.00 81.06 114 LEU A O 1
ATOM 963 N N . GLN A 1 115 ? 0.800 5.339 -5.729 1.00 81.88 115 GLN A N 1
ATOM 964 C CA . GLN A 1 115 ? 2.214 5.566 -5.962 1.00 81.88 115 GLN A CA 1
ATOM 965 C C . GLN A 1 115 ? 3.037 4.353 -5.542 1.00 81.88 115 GLN A C 1
ATOM 967 O O . GLN A 1 115 ? 3.970 4.001 -6.256 1.00 81.88 115 GLN A O 1
ATOM 972 N N . ALA A 1 116 ? 2.709 3.706 -4.422 1.00 86.75 116 ALA A N 1
ATOM 973 C CA . ALA A 1 116 ? 3.373 2.479 -4.002 1.00 86.75 116 ALA A CA 1
ATOM 974 C C . ALA A 1 116 ? 3.212 1.395 -5.074 1.00 86.75 116 ALA A C 1
ATOM 976 O O . ALA A 1 116 ? 4.198 0.909 -5.618 1.00 86.75 116 ALA A O 1
ATOM 977 N N . PHE A 1 117 ? 1.974 1.116 -5.469 1.00 85.38 117 PHE A N 1
ATOM 978 C CA . PHE A 1 117 ? 1.637 0.080 -6.435 1.00 85.38 117 PHE A CA 1
ATOM 979 C C . PHE A 1 117 ? 2.310 0.290 -7.801 1.00 85.38 117 PHE A C 1
ATOM 981 O O . PHE A 1 117 ? 2.968 -0.604 -8.330 1.00 85.38 117 PHE A O 1
ATOM 988 N N . LEU A 1 118 ? 2.217 1.500 -8.357 1.00 80.38 118 LEU A N 1
ATOM 989 C CA . LEU A 1 118 ? 2.813 1.826 -9.655 1.00 80.38 118 LEU A CA 1
ATOM 990 C C . LEU A 1 118 ? 4.337 1.860 -9.604 1.00 80.38 118 LEU A C 1
ATOM 992 O O . LEU A 1 118 ? 4.977 1.453 -10.572 1.00 80.38 118 LEU A O 1
ATOM 996 N N . ASN A 1 119 ? 4.926 2.308 -8.488 1.00 81.94 119 ASN A N 1
ATOM 997 C CA . ASN A 1 119 ? 6.367 2.195 -8.304 1.00 81.94 119 ASN A CA 1
ATOM 998 C C . ASN A 1 119 ? 6.773 0.724 -8.292 1.00 81.94 119 ASN A C 1
ATOM 1000 O O . ASN A 1 119 ? 7.665 0.385 -9.059 1.00 81.94 119 ASN A O 1
ATOM 1004 N N . LEU A 1 120 ? 6.100 -0.137 -7.516 1.00 82.56 120 LEU A N 1
ATOM 1005 C CA . LEU A 1 120 ? 6.391 -1.574 -7.432 1.00 82.56 120 LEU A CA 1
ATOM 1006 C C . LEU A 1 120 ? 6.389 -2.255 -8.805 1.00 82.56 120 LEU A C 1
ATOM 1008 O O . LEU A 1 120 ? 7.269 -3.059 -9.106 1.00 82.56 120 LEU A O 1
ATOM 1012 N N . LEU A 1 121 ? 5.422 -1.887 -9.646 1.00 80.38 121 LEU A N 1
ATOM 1013 C CA . LEU A 1 121 ? 5.284 -2.394 -11.008 1.00 80.38 121 LEU A CA 1
ATOM 1014 C C . LEU A 1 121 ? 6.083 -1.604 -12.047 1.00 80.38 121 LEU A C 1
ATOM 1016 O O . LEU A 1 121 ? 5.965 -1.894 -13.231 1.00 80.38 121 LEU A O 1
ATOM 1020 N N . GLN A 1 122 ? 6.864 -0.590 -11.664 1.00 76.12 122 GLN A N 1
ATOM 1021 C CA . GLN A 1 122 ? 7.564 0.305 -12.599 1.00 76.12 122 GLN A CA 1
ATOM 1022 C C . GLN A 1 122 ? 6.653 0.897 -13.692 1.00 76.12 122 GLN A C 1
ATOM 1024 O O . GLN A 1 122 ? 7.094 1.264 -14.776 1.00 76.12 122 GLN A O 1
ATOM 1029 N N . ALA A 1 123 ? 5.357 0.995 -13.446 1.00 76.50 123 ALA A N 1
ATOM 1030 C CA . ALA A 1 123 ? 4.419 1.351 -14.488 1.00 76.50 123 ALA A CA 1
ATOM 1031 C C . ALA A 1 123 ? 4.533 2.842 -14.830 1.00 76.50 123 ALA A C 1
ATOM 1033 O O . ALA A 1 123 ? 4.145 3.704 -14.041 1.00 76.50 123 ALA A O 1
ATOM 1034 N N . THR A 1 124 ? 5.067 3.161 -16.010 1.00 77.69 124 THR A N 1
ATOM 1035 C CA . THR A 1 124 ? 5.225 4.547 -16.466 1.00 77.69 124 THR A CA 1
ATOM 1036 C C . THR A 1 124 ? 5.195 4.666 -17.984 1.00 77.69 124 THR A C 1
ATOM 1038 O O . THR A 1 124 ? 5.645 3.774 -18.702 1.00 77.69 124 THR A O 1
ATOM 1041 N N . TYR A 1 125 ? 4.721 5.808 -18.487 1.00 76.19 125 TYR A N 1
ATOM 1042 C CA . TYR A 1 125 ? 4.926 6.179 -19.885 1.00 76.19 125 TYR A CA 1
ATOM 1043 C C . TYR A 1 125 ? 6.212 6.982 -20.039 1.00 76.19 125 TYR A C 1
ATOM 1045 O O . TYR A 1 125 ? 6.511 7.863 -19.235 1.00 76.19 125 TYR A O 1
ATOM 1053 N N . VAL A 1 126 ? 6.948 6.697 -21.105 1.00 74.81 126 VAL A N 1
ATOM 1054 C CA . VAL A 1 126 ? 8.197 7.371 -21.467 1.00 74.81 126 VAL A CA 1
ATOM 1055 C C . VAL A 1 126 ? 8.105 7.905 -22.892 1.00 74.81 126 VAL A C 1
ATOM 1057 O O . VAL A 1 126 ? 7.412 7.328 -23.734 1.00 74.81 126 VAL A O 1
ATOM 1060 N N . TYR A 1 127 ? 8.794 9.015 -23.169 1.00 74.19 127 TYR A N 1
ATOM 1061 C CA . TYR A 1 127 ? 8.901 9.593 -24.511 1.00 74.19 127 TYR A CA 1
ATOM 1062 C C . TYR A 1 127 ? 10.355 9.559 -25.004 1.00 74.19 127 TYR A C 1
ATOM 1064 O O . TYR A 1 127 ? 11.118 10.502 -24.782 1.00 74.19 127 TYR A O 1
ATOM 1072 N N . PRO A 1 128 ? 10.762 8.480 -25.686 1.00 66.50 128 PRO A N 1
ATOM 1073 C CA . PRO A 1 128 ? 12.120 8.334 -26.208 1.00 66.50 128 PRO A CA 1
ATOM 1074 C C . PRO A 1 128 ? 12.405 9.120 -27.501 1.00 66.50 128 PRO A C 1
ATOM 1076 O O . PRO A 1 128 ? 13.527 9.083 -27.992 1.00 66.50 128 PRO A O 1
ATOM 1079 N N . GLY A 1 129 ? 11.427 9.838 -28.072 1.00 65.38 129 GLY A N 1
ATOM 1080 C CA . GLY A 1 129 ? 11.628 10.691 -29.257 1.00 65.38 129 GLY A CA 1
ATOM 1081 C C . GLY A 1 129 ? 11.091 10.141 -30.586 1.00 65.38 129 GLY A C 1
ATOM 1082 O O . GLY A 1 129 ? 11.100 10.867 -31.576 1.00 65.38 129 GLY A O 1
ATOM 1083 N N . ARG A 1 130 ? 10.579 8.899 -30.624 1.00 65.75 130 ARG A N 1
ATOM 1084 C CA . ARG A 1 130 ? 9.924 8.287 -31.811 1.00 65.75 130 ARG A CA 1
ATOM 1085 C C . ARG A 1 130 ? 8.472 7.848 -31.576 1.00 65.75 130 ARG A C 1
ATOM 1087 O O . ARG A 1 130 ? 7.892 7.138 -32.389 1.00 65.75 130 ARG A O 1
ATOM 1094 N N . GLY A 1 131 ? 7.887 8.266 -30.461 1.00 71.81 131 GLY A N 1
ATOM 1095 C CA . GLY A 1 131 ? 6.602 7.782 -29.969 1.00 71.81 131 GLY A CA 1
ATOM 1096 C C . GLY A 1 131 ? 6.627 7.704 -28.450 1.00 71.81 131 GLY A C 1
ATOM 1097 O O . GLY A 1 131 ? 7.631 8.057 -27.832 1.00 71.81 131 GLY A O 1
ATOM 1098 N N . TYR A 1 132 ? 5.527 7.266 -27.853 1.00 77.75 132 TYR A N 1
ATOM 1099 C CA . TYR A 1 132 ? 5.468 6.978 -26.425 1.00 77.75 132 TYR A CA 1
ATOM 1100 C C . TYR A 1 132 ? 5.651 5.480 -26.213 1.00 77.75 132 TYR A C 1
ATOM 1102 O O . TYR A 1 132 ? 5.376 4.687 -27.106 1.00 77.75 132 TYR A O 1
ATOM 1110 N N . ALA A 1 133 ? 6.083 5.067 -25.035 1.00 78.50 133 ALA A N 1
ATOM 1111 C CA . ALA A 1 133 ? 6.080 3.658 -24.675 1.00 78.50 133 ALA A CA 1
ATOM 1112 C C . ALA A 1 133 ? 5.631 3.490 -23.234 1.00 78.50 133 ALA A C 1
ATOM 1114 O O . ALA A 1 133 ? 5.939 4.334 -22.394 1.00 78.50 133 ALA A O 1
ATOM 1115 N N . LEU A 1 134 ? 4.888 2.420 -22.972 1.00 81.00 134 LEU A N 1
ATOM 1116 C CA . LEU A 1 134 ? 4.597 1.968 -21.623 1.00 81.00 134 LEU A CA 1
ATOM 1117 C C . LEU A 1 134 ? 5.721 1.030 -21.190 1.00 81.00 134 LEU A C 1
ATOM 1119 O O . LEU A 1 134 ? 5.976 0.013 -21.837 1.00 81.00 134 LEU A O 1
ATOM 1123 N N . LEU A 1 135 ? 6.363 1.387 -20.089 1.00 80.06 135 LEU A N 1
ATOM 1124 C CA . LEU A 1 135 ? 7.300 0.550 -19.364 1.00 80.06 135 LEU A CA 1
ATOM 1125 C C . LEU A 1 135 ? 6.577 0.001 -18.135 1.00 80.06 135 LEU A C 1
ATOM 1127 O O . LEU A 1 135 ? 5.911 0.765 -17.438 1.00 80.06 135 LEU A O 1
ATOM 1131 N N . TYR A 1 136 ? 6.680 -1.300 -17.885 1.00 81.75 136 TYR A N 1
ATOM 1132 C CA . TYR A 1 136 ? 6.120 -1.927 -16.686 1.00 81.75 136 TYR A CA 1
ATOM 1133 C C . TYR A 1 136 ? 6.847 -3.233 -16.361 1.00 81.75 136 TYR A C 1
ATOM 1135 O O . TYR A 1 136 ? 7.453 -3.854 -17.226 1.00 81.75 136 TYR A O 1
ATOM 1143 N N . TYR A 1 137 ? 6.794 -3.656 -15.108 1.00 79.19 137 TYR A N 1
ATOM 1144 C CA . TYR A 1 137 ? 7.320 -4.917 -14.614 1.00 79.19 137 TYR A CA 1
ATOM 1145 C C . TYR A 1 137 ? 6.178 -5.923 -14.485 1.00 79.19 137 TYR A C 1
ATOM 1147 O O . TYR A 1 137 ? 5.267 -5.732 -13.682 1.00 79.19 137 TYR A O 1
ATOM 1155 N N . ASP A 1 138 ? 6.236 -7.019 -15.241 1.00 75.62 138 ASP A N 1
ATOM 1156 C CA . ASP A 1 138 ? 5.183 -8.047 -15.232 1.00 75.62 138 ASP A CA 1
ATOM 1157 C C . ASP A 1 138 ? 5.318 -9.079 -14.101 1.00 75.62 138 ASP A C 1
ATOM 1159 O O . ASP A 1 138 ? 4.629 -10.090 -14.077 1.00 75.62 138 ASP A O 1
ATOM 1163 N N . GLY A 1 139 ? 6.246 -8.848 -13.176 1.00 72.75 139 GLY A N 1
ATOM 1164 C CA . GLY A 1 139 ? 6.608 -9.790 -12.124 1.00 72.75 139 GLY A CA 1
ATOM 1165 C C . GLY A 1 139 ? 7.741 -10.744 -12.485 1.00 72.75 139 GLY A C 1
ATOM 1166 O O . GLY A 1 139 ? 8.378 -11.311 -11.599 1.00 72.75 139 GLY A O 1
ATOM 1167 N N . THR A 1 140 ? 8.099 -10.829 -13.765 1.00 76.75 140 THR A N 1
ATOM 1168 C CA . THR A 1 140 ? 9.262 -11.581 -14.238 1.00 76.75 140 THR A CA 1
ATOM 1169 C C . THR A 1 140 ? 10.269 -10.683 -14.941 1.00 76.75 140 THR A C 1
ATOM 1171 O O . THR A 1 140 ? 11.464 -10.784 -14.663 1.00 76.75 140 THR A O 1
ATOM 1174 N N . ARG A 1 141 ? 9.832 -9.770 -15.807 1.00 79.62 141 ARG A N 1
ATOM 1175 C CA . ARG A 1 141 ? 10.687 -8.947 -16.665 1.00 79.62 141 ARG A CA 1
ATOM 1176 C C . ARG A 1 141 ? 10.129 -7.542 -16.811 1.00 79.62 141 ARG A C 1
ATOM 1178 O O . ARG A 1 141 ? 8.930 -7.306 -16.678 1.00 79.62 141 ARG A O 1
ATOM 1185 N N . LEU A 1 142 ? 11.026 -6.606 -17.097 1.00 81.75 142 LEU A N 1
ATOM 1186 C CA . LEU A 1 142 ? 10.646 -5.286 -17.580 1.00 81.75 142 LEU A CA 1
ATOM 1187 C C . LEU A 1 142 ? 10.179 -5.398 -19.017 1.00 81.75 142 LEU A C 1
ATOM 1189 O O . LEU A 1 142 ? 10.909 -5.902 -19.867 1.00 81.75 142 LEU A O 1
ATOM 1193 N N . ARG A 1 143 ? 8.957 -4.946 -19.248 1.00 84.50 143 ARG A N 1
ATOM 1194 C CA . ARG A 1 143 ? 8.270 -4.967 -20.523 1.00 84.50 143 ARG A CA 1
ATOM 1195 C C . ARG A 1 143 ? 8.242 -3.588 -21.127 1.00 84.50 143 ARG A C 1
ATOM 1197 O O . ARG A 1 143 ? 8.045 -2.596 -20.425 1.00 84.50 143 ARG A O 1
ATOM 1204 N N . TYR A 1 144 ? 8.408 -3.553 -22.437 1.00 84.00 144 TYR A N 1
ATOM 1205 C CA . TYR A 1 144 ? 8.418 -2.343 -23.227 1.00 84.00 144 TYR A CA 1
ATOM 1206 C C . TYR A 1 144 ? 7.355 -2.460 -24.314 1.00 84.00 144 TYR A C 1
ATOM 1208 O O . TYR A 1 144 ? 7.489 -3.211 -25.278 1.00 84.00 144 TYR A O 1
ATOM 1216 N N . LYS A 1 145 ? 6.273 -1.696 -24.159 1.00 84.38 145 L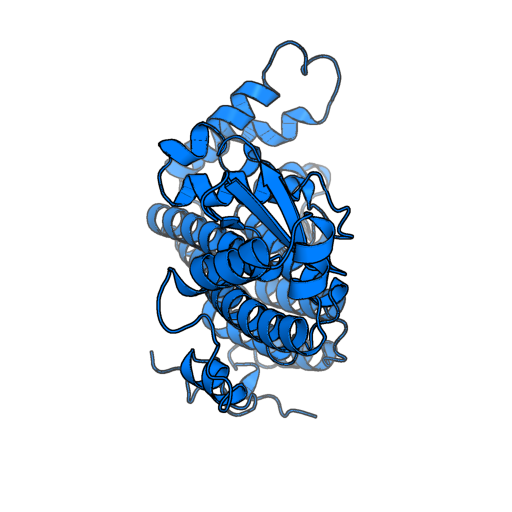YS A N 1
ATOM 1217 C CA . LYS A 1 145 ? 5.165 -1.677 -25.112 1.00 84.38 145 LYS A CA 1
ATOM 1218 C C . LYS A 1 145 ? 5.101 -0.327 -25.806 1.00 84.38 145 LYS A C 1
ATOM 1220 O O . LYS A 1 145 ? 4.672 0.666 -25.215 1.00 84.38 145 LYS A O 1
ATOM 1225 N N . GLU A 1 146 ? 5.505 -0.293 -27.072 1.00 80.25 146 GLU A N 1
ATOM 1226 C CA . GLU A 1 146 ? 5.387 0.913 -27.889 1.00 80.25 146 GLU A CA 1
ATOM 1227 C C . GLU A 1 146 ? 3.930 1.360 -28.024 1.00 80.25 146 GLU A C 1
ATOM 1229 O O . GLU A 1 146 ? 3.004 0.565 -28.199 1.00 80.25 146 GLU A O 1
ATOM 1234 N N . SER A 1 147 ? 3.738 2.674 -27.992 1.00 74.94 147 SER A N 1
ATOM 1235 C CA . SER A 1 147 ? 2.473 3.332 -28.259 1.00 74.94 147 SER A CA 1
ATOM 1236 C C . SER A 1 147 ? 2.681 4.518 -29.197 1.00 74.94 147 SER A C 1
ATOM 1238 O O . SER A 1 147 ? 3.399 5.480 -28.912 1.00 74.94 147 SER A O 1
ATOM 1240 N N . ARG A 1 148 ? 1.979 4.499 -30.332 1.00 63.69 148 ARG A N 1
ATOM 1241 C CA . ARG A 1 148 ? 2.050 5.579 -31.331 1.00 63.69 148 ARG A CA 1
ATOM 1242 C C . ARG A 1 148 ? 1.465 6.898 -30.826 1.00 63.69 148 ARG A C 1
ATOM 1244 O O . ARG A 1 148 ? 1.763 7.955 -31.372 1.00 63.69 148 ARG A O 1
ATOM 1251 N N . THR A 1 149 ? 0.648 6.853 -29.778 1.00 63.09 149 THR A N 1
ATOM 1252 C CA . THR A 1 149 ? 0.009 8.029 -29.191 1.00 63.09 149 THR A CA 1
ATOM 1253 C C . THR A 1 149 ? -0.029 7.905 -27.679 1.00 63.09 149 THR A C 1
ATOM 1255 O O . THR A 1 149 ? -0.536 6.912 -27.160 1.00 63.09 149 THR A O 1
ATOM 1258 N N . LEU A 1 150 ? 0.402 8.948 -26.961 1.00 63.53 150 LEU A N 1
ATOM 1259 C CA . LEU A 1 150 ? 0.044 9.074 -25.550 1.00 63.53 150 LEU A CA 1
ATOM 1260 C C . LEU A 1 150 ? -1.490 9.035 -25.466 1.00 63.53 150 LEU A C 1
ATOM 1262 O O . LEU A 1 150 ? -2.113 9.771 -26.256 1.00 63.53 150 LEU A O 1
ATOM 1266 N N . PRO A 1 151 ? -2.084 8.211 -24.578 1.00 63.22 151 PRO A N 1
ATOM 1267 C CA . PRO A 1 151 ? -3.526 8.182 -24.387 1.00 63.22 151 PRO A CA 1
ATOM 1268 C C . PRO A 1 151 ? -4.061 9.618 -24.296 1.00 63.22 151 PRO A C 1
ATOM 1270 O O . PRO A 1 151 ? -3.472 10.415 -23.559 1.00 63.22 151 PRO A O 1
ATOM 1273 N N . PRO A 1 152 ? -5.115 9.991 -25.053 1.00 57.34 152 PRO A N 1
ATOM 1274 C CA . PRO A 1 152 ? -5.579 11.380 -25.161 1.00 57.34 152 PRO A CA 1
ATOM 1275 C C . PRO A 1 152 ? -5.753 12.072 -23.807 1.00 57.34 152 PRO A C 1
ATOM 1277 O O . PRO A 1 152 ? -5.463 13.256 -23.663 1.00 57.34 152 PRO A O 1
ATOM 1280 N N . MET A 1 153 ? -6.145 11.301 -22.796 1.00 55.66 153 MET A N 1
ATOM 1281 C CA . MET A 1 153 ? -6.414 11.788 -21.453 1.00 55.66 153 MET A CA 1
ATOM 1282 C C . MET A 1 153 ? -5.144 12.138 -20.664 1.00 55.66 153 MET A C 1
ATOM 1284 O O . MET A 1 153 ? -5.196 13.028 -19.833 1.00 55.66 153 MET A O 1
ATOM 1288 N N . MET A 1 154 ? -3.972 11.571 -20.973 1.00 58.75 154 MET A N 1
ATOM 1289 C CA . MET A 1 154 ? -2.705 11.990 -20.349 1.00 58.75 154 MET A CA 1
ATOM 1290 C C . MET A 1 154 ? -2.182 13.341 -20.855 1.00 58.75 154 MET A C 1
ATOM 1292 O O . MET A 1 154 ? -1.320 13.935 -20.209 1.00 58.75 154 MET A O 1
ATOM 1296 N N . ARG A 1 155 ? -2.688 13.833 -21.996 1.00 58.81 155 ARG A N 1
ATOM 1297 C CA . ARG A 1 155 ? -2.239 15.098 -22.601 1.00 58.81 155 ARG A CA 1
ATOM 1298 C C . ARG A 1 155 ? -2.763 16.330 -21.857 1.00 58.81 155 ARG A C 1
ATOM 1300 O O . ARG A 1 155 ? -2.096 17.354 -21.886 1.00 58.81 155 ARG A O 1
ATOM 1307 N N . ASN A 1 156 ? -3.913 16.204 -21.183 1.00 54.47 156 ASN A N 1
ATOM 1308 C CA . ASN A 1 156 ? -4.629 17.306 -20.522 1.00 54.47 156 ASN A CA 1
ATOM 1309 C C . ASN A 1 156 ? -5.044 17.003 -19.064 1.00 54.47 156 ASN A C 1
ATOM 1311 O O . ASN A 1 156 ? -5.714 17.822 -18.441 1.00 54.47 156 ASN A O 1
ATOM 1315 N N . ALA A 1 157 ? -4.680 15.837 -18.527 1.00 51.97 157 ALA A N 1
ATOM 1316 C CA . ALA A 1 157 ? -5.009 15.419 -17.165 1.00 51.97 157 ALA A CA 1
ATOM 1317 C C . ALA A 1 157 ? -4.172 16.148 -16.104 1.00 51.97 157 ALA A C 1
ATOM 1319 O O . ALA A 1 157 ? -2.969 16.363 -16.280 1.00 51.97 157 ALA A O 1
ATOM 1320 N N . GLY A 1 158 ? -4.784 16.430 -14.951 1.00 53.84 158 GLY A N 1
ATOM 1321 C CA . GLY A 1 158 ? -4.035 16.733 -13.730 1.00 53.84 158 GLY A CA 1
ATOM 1322 C C . GLY A 1 158 ? -3.138 15.554 -13.325 1.00 53.84 158 GLY A C 1
ATOM 1323 O O . GLY A 1 158 ? -3.391 14.408 -13.700 1.00 53.84 158 GLY A O 1
ATOM 1324 N N . SER A 1 159 ? -2.095 15.810 -12.530 1.00 56.84 159 SER A N 1
ATOM 1325 C CA . SER A 1 159 ? -1.103 14.789 -12.142 1.00 56.84 159 SER A CA 1
ATOM 1326 C C . SER A 1 159 ? -1.726 13.520 -11.545 1.00 56.84 159 SER A C 1
ATOM 1328 O O . SER A 1 159 ? -1.216 12.434 -11.783 1.00 56.84 159 SER A O 1
ATOM 1330 N N . HIS A 1 160 ? -2.836 13.633 -10.810 1.00 58.06 160 HIS A N 1
ATOM 1331 C CA . HIS A 1 160 ? -3.540 12.501 -10.197 1.00 58.06 160 HIS A CA 1
ATOM 1332 C C . HIS A 1 160 ? -4.212 11.579 -11.222 1.00 58.06 160 HIS A C 1
ATOM 1334 O O . HIS A 1 160 ? -4.118 10.362 -11.110 1.00 58.06 160 HIS A O 1
ATOM 1340 N N . GLU A 1 161 ? -4.838 12.147 -12.251 1.00 60.03 161 GLU A N 1
ATOM 1341 C CA . GLU A 1 161 ? -5.523 11.387 -13.297 1.00 60.03 161 GLU A CA 1
ATOM 1342 C C . GLU A 1 161 ? -4.552 10.544 -14.129 1.00 60.03 161 GLU A C 1
ATOM 1344 O O . GLU A 1 161 ? -4.882 9.424 -14.510 1.00 60.03 161 GLU A O 1
ATOM 1349 N N . GLN A 1 162 ? -3.330 11.038 -14.345 1.00 65.12 162 GLN A N 1
ATOM 1350 C CA . GLN A 1 162 ? -2.276 10.300 -15.047 1.00 65.12 162 GLN A CA 1
ATOM 1351 C C . GLN A 1 162 ? -1.920 8.977 -14.350 1.00 65.12 162 GLN A C 1
ATOM 1353 O O . GLN A 1 162 ? -1.760 7.964 -15.030 1.00 65.12 162 GLN A O 1
ATOM 1358 N N . TRP A 1 163 ? -1.858 8.949 -13.014 1.00 66.62 163 TRP A N 1
ATOM 1359 C CA . TRP A 1 163 ? -1.587 7.721 -12.257 1.00 66.62 163 TRP A CA 1
ATOM 1360 C C . TRP A 1 163 ? -2.721 6.695 -12.380 1.00 66.62 163 TRP A C 1
ATOM 1362 O O . TRP A 1 163 ? -2.457 5.502 -12.501 1.00 66.62 163 TRP A O 1
ATOM 1372 N N . TRP A 1 164 ? -3.978 7.139 -12.449 1.00 64.94 164 TRP A N 1
ATOM 1373 C CA . TRP A 1 164 ? -5.116 6.235 -12.664 1.00 64.94 164 TRP A CA 1
ATOM 1374 C C . TRP A 1 164 ? -5.074 5.574 -14.044 1.00 64.94 164 TRP A C 1
ATOM 1376 O O . TRP A 1 164 ? -5.264 4.367 -14.157 1.00 64.94 164 TRP A O 1
ATOM 1386 N N . TYR A 1 165 ? -4.754 6.334 -15.096 1.00 68.12 165 TYR A N 1
ATOM 1387 C CA . TYR A 1 165 ? -4.569 5.746 -16.429 1.00 68.12 165 TYR A CA 1
ATOM 1388 C C . TYR A 1 165 ? -3.399 4.759 -16.472 1.00 68.12 165 TYR A C 1
ATOM 1390 O O . TYR A 1 165 ? -3.454 3.785 -17.220 1.00 68.12 165 TYR A O 1
ATOM 1398 N N . LEU A 1 166 ? -2.335 5.007 -15.698 1.00 71.81 166 LEU A N 1
ATOM 1399 C CA . LEU A 1 166 ? -1.233 4.054 -15.571 1.00 71.81 166 LEU A CA 1
ATOM 1400 C C . LEU A 1 166 ? -1.712 2.740 -14.951 1.00 71.81 166 LEU A C 1
ATOM 1402 O O . LEU A 1 166 ? -1.402 1.690 -15.500 1.00 71.81 166 LEU A O 1
ATOM 1406 N N . MET A 1 167 ? -2.513 2.790 -13.883 1.00 70.88 167 MET A N 1
ATOM 1407 C CA . MET A 1 167 ? -3.082 1.586 -13.262 1.00 70.88 167 MET A CA 1
ATOM 1408 C C . MET A 1 167 ? -3.909 0.761 -14.251 1.00 70.88 167 MET A C 1
ATOM 1410 O O . MET A 1 167 ? -3.704 -0.443 -14.378 1.00 70.88 167 MET A O 1
ATOM 1414 N N . GLU A 1 168 ? -4.797 1.403 -15.011 1.00 68.81 168 GLU A N 1
ATOM 1415 C CA . GLU A 1 168 ? -5.625 0.710 -16.007 1.00 68.81 168 GLU A CA 1
ATOM 1416 C C . GLU A 1 168 ? -4.800 0.100 -17.142 1.00 68.81 168 GLU A C 1
ATOM 1418 O O . GLU A 1 168 ? -5.077 -1.012 -17.589 1.00 68.81 168 GLU A O 1
ATOM 1423 N N . ALA A 1 169 ? -3.754 0.796 -17.594 1.00 69.31 169 ALA A N 1
ATOM 1424 C CA . ALA A 1 169 ? -2.870 0.285 -18.638 1.00 69.31 169 ALA A CA 1
ATOM 1425 C C . ALA A 1 169 ? -2.121 -0.990 -18.202 1.00 69.31 169 ALA A C 1
ATOM 1427 O O . ALA A 1 169 ? -1.780 -1.817 -19.050 1.00 69.31 169 ALA A O 1
ATOM 1428 N N . VAL A 1 170 ? -1.903 -1.159 -16.894 1.00 67.31 170 VAL A N 1
ATOM 1429 C CA . VAL A 1 170 ? -1.228 -2.314 -16.283 1.00 67.31 170 VAL A CA 1
ATOM 1430 C C . VAL A 1 170 ? -2.196 -3.461 -15.967 1.00 67.31 170 VAL A C 1
ATOM 1432 O O . VAL A 1 170 ? -1.743 -4.587 -15.790 1.00 67.31 170 VAL A O 1
ATOM 1435 N N . LYS A 1 171 ? -3.521 -3.232 -15.988 1.00 62.16 171 LYS A N 1
ATOM 1436 C CA . LYS A 1 171 ? -4.539 -4.287 -15.800 1.00 62.16 171 LYS A CA 1
ATOM 1437 C C . LYS A 1 171 ? -4.520 -5.341 -16.912 1.00 62.16 171 LYS A C 1
ATOM 1439 O O . LYS A 1 171 ? -4.782 -6.508 -16.671 1.00 62.16 171 LYS A O 1
ATOM 1444 N N . HIS A 1 172 ? -4.260 -4.925 -18.147 1.00 52.56 172 HIS A N 1
ATOM 1445 C CA . HIS A 1 172 ? -4.429 -5.778 -19.328 1.00 52.56 172 HIS A CA 1
ATOM 1446 C C . HIS A 1 172 ? -3.310 -6.794 -19.629 1.00 52.56 172 HIS A C 1
ATOM 1448 O O . HIS A 1 172 ? -3.614 -7.785 -20.291 1.00 52.56 172 HIS A O 1
ATOM 1454 N N . PRO A 1 173 ? -2.034 -6.573 -19.257 1.00 50.75 173 PRO A N 1
ATOM 1455 C CA . PRO A 1 173 ? -0.975 -7.521 -19.605 1.00 50.75 173 PRO A CA 1
ATOM 1456 C C . PRO A 1 173 ? -0.627 -8.598 -18.562 1.00 50.75 173 PRO A C 1
ATOM 1458 O O . PRO A 1 173 ? 0.177 -9.461 -18.912 1.00 50.75 173 PRO A O 1
ATOM 1461 N N . VAL A 1 174 ? -1.131 -8.559 -17.317 1.00 56.88 174 VAL A N 1
ATOM 1462 C CA . VAL A 1 174 ? -0.631 -9.442 -16.238 1.00 56.88 174 VAL A CA 1
ATOM 1463 C C . VAL A 1 174 ? -1.727 -9.876 -15.256 1.00 56.88 174 VAL A C 1
ATOM 1465 O O . VAL A 1 174 ? -2.292 -9.045 -14.549 1.00 56.88 174 VAL A O 1
ATOM 1468 N N . ASP A 1 175 ? -1.952 -11.189 -15.154 1.00 63.22 175 ASP A N 1
ATOM 1469 C CA . ASP A 1 175 ? -2.775 -11.807 -14.106 1.00 63.22 175 ASP A CA 1
ATOM 1470 C C . ASP A 1 175 ? -1.944 -11.966 -12.823 1.00 63.22 175 ASP A C 1
ATOM 1472 O O . ASP A 1 175 ? -1.355 -13.017 -12.558 1.00 63.22 175 ASP A O 1
ATOM 1476 N N . TYR A 1 176 ? -1.844 -10.901 -12.026 1.00 67.19 176 TYR A N 1
ATOM 1477 C CA . TYR A 1 176 ? -1.236 -11.006 -10.699 1.00 67.19 176 TYR A CA 1
ATOM 1478 C C . TYR A 1 176 ? -2.173 -11.792 -9.762 1.00 67.19 176 TYR A C 1
ATOM 1480 O O . TYR A 1 176 ? -3.369 -11.494 -9.734 1.00 67.19 176 TYR A O 1
ATOM 1488 N N . PRO A 1 177 ? -1.671 -12.741 -8.946 1.00 70.31 177 PRO A N 1
ATOM 1489 C CA . PRO A 1 177 ? -2.478 -13.500 -7.989 1.00 70.31 177 PRO A CA 1
ATOM 1490 C C . PRO A 1 177 ? -2.757 -12.658 -6.735 1.00 70.31 177 PRO A C 1
ATOM 1492 O O . PRO A 1 177 ? -2.314 -12.975 -5.634 1.00 70.31 177 PRO A O 1
ATOM 1495 N N . ILE A 1 178 ? -3.435 -11.534 -6.938 1.00 70.62 178 ILE A N 1
ATOM 1496 C CA . ILE A 1 178 ? -3.811 -10.570 -5.911 1.00 70.62 178 ILE A CA 1
ATOM 1497 C C . ILE A 1 178 ? -5.323 -10.629 -5.757 1.00 70.62 178 ILE A C 1
ATOM 1499 O O . ILE A 1 178 ? -6.073 -10.520 -6.731 1.00 70.62 178 ILE A O 1
ATOM 1503 N N . GLU A 1 179 ? -5.771 -10.760 -4.521 1.00 67.06 179 GLU A N 1
ATOM 1504 C CA . GLU A 1 179 ? -7.185 -10.735 -4.197 1.00 67.06 179 GLU A CA 1
ATOM 1505 C C . GLU A 1 179 ? -7.767 -9.333 -4.428 1.00 67.06 179 GLU A C 1
ATOM 1507 O O . GLU A 1 179 ? -7.131 -8.318 -4.145 1.00 67.06 179 GLU A O 1
ATOM 1512 N N . HIS A 1 180 ? -8.983 -9.256 -4.972 1.00 66.06 180 HIS A N 1
ATOM 1513 C CA . HIS A 1 180 ? -9.684 -7.989 -5.234 1.00 66.06 180 HIS A CA 1
ATOM 1514 C C . HIS A 1 180 ? -8.928 -6.987 -6.134 1.00 66.06 180 HIS A C 1
ATOM 1516 O O . HIS A 1 180 ? -9.245 -5.796 -6.149 1.00 66.06 180 HIS A O 1
ATOM 1522 N N . MET A 1 181 ? -7.974 -7.456 -6.946 1.00 67.88 181 MET A N 1
ATOM 1523 C CA . MET A 1 181 ? -7.204 -6.638 -7.894 1.00 67.88 181 MET A CA 1
ATOM 1524 C C . MET A 1 181 ? -8.096 -5.794 -8.821 1.00 67.88 181 MET A C 1
ATOM 1526 O O . MET A 1 181 ? -7.787 -4.646 -9.143 1.00 67.88 181 MET A O 1
ATOM 1530 N N . GLU A 1 182 ? -9.261 -6.320 -9.202 1.00 62.56 182 GLU A N 1
ATOM 1531 C CA . GLU A 1 182 ? -10.240 -5.587 -10.004 1.00 62.56 182 GLU A CA 1
ATOM 1532 C C . GLU A 1 182 ? -10.857 -4.392 -9.277 1.00 62.56 182 GLU A C 1
ATOM 1534 O O . GLU A 1 182 ? -11.027 -3.338 -9.889 1.00 62.56 182 GLU A O 1
ATOM 1539 N N . MET A 1 183 ? -11.144 -4.529 -7.981 1.00 63.84 183 MET A N 1
ATOM 1540 C CA . MET A 1 183 ? -11.655 -3.442 -7.145 1.00 63.84 183 MET A CA 1
ATOM 1541 C C . MET A 1 183 ? -10.619 -2.318 -7.037 1.00 63.84 183 MET A C 1
ATOM 1543 O O . MET A 1 183 ? -10.952 -1.144 -7.145 1.00 63.84 183 MET A O 1
ATOM 1547 N N . ILE A 1 184 ? -9.346 -2.687 -6.904 1.00 64.19 184 ILE A N 1
ATOM 1548 C CA . ILE A 1 184 ? -8.213 -1.767 -6.753 1.00 64.19 184 ILE A CA 1
ATOM 1549 C C . ILE A 1 184 ? -7.949 -0.962 -8.023 1.00 64.19 184 ILE A C 1
ATOM 1551 O O . ILE A 1 184 ? -7.617 0.222 -7.955 1.00 64.19 184 ILE A O 1
ATOM 1555 N N . ILE A 1 185 ? -8.057 -1.605 -9.187 1.00 59.22 185 ILE A N 1
ATOM 1556 C CA . ILE A 1 185 ? -7.752 -0.969 -10.473 1.00 59.22 185 ILE A CA 1
ATOM 1557 C C . ILE A 1 185 ? -8.987 -0.297 -11.091 1.00 59.22 185 ILE A C 1
ATOM 1559 O O . ILE A 1 185 ? -8.860 0.552 -11.974 1.00 59.22 185 ILE A O 1
ATOM 1563 N N . SER A 1 186 ? -10.196 -0.637 -10.641 1.00 59.12 186 SER A N 1
ATOM 1564 C CA . SER A 1 186 ? -11.416 -0.046 -11.181 1.00 59.12 186 SER A CA 1
ATOM 1565 C C . SER A 1 186 ? -11.531 1.438 -10.835 1.00 59.12 186 SER A C 1
ATOM 1567 O O . SER A 1 186 ? -11.589 1.831 -9.670 1.00 59.12 186 SER A O 1
ATOM 1569 N N . ARG A 1 187 ? -11.699 2.278 -11.865 1.00 53.81 187 ARG A N 1
ATOM 1570 C CA . ARG A 1 187 ? -12.088 3.693 -11.713 1.00 53.81 187 ARG A CA 1
ATOM 1571 C C . ARG A 1 187 ? -13.355 3.895 -10.896 1.00 53.81 187 ARG A C 1
ATOM 1573 O O . ARG A 1 187 ? -13.545 4.987 -10.364 1.00 53.81 187 ARG A O 1
ATOM 1580 N N . LEU A 1 188 ? -14.231 2.894 -10.834 1.00 49.97 188 LEU A N 1
ATOM 1581 C CA . LEU A 1 188 ? -15.533 3.015 -10.189 1.00 49.97 188 LEU A CA 1
ATOM 1582 C C . LEU A 1 188 ? -15.401 3.212 -8.680 1.00 49.97 188 LEU A C 1
ATOM 1584 O O . LEU A 1 188 ? -16.190 3.942 -8.089 1.00 49.97 188 LEU A O 1
ATOM 1588 N N . VAL A 1 189 ? -14.347 2.687 -8.057 1.00 48.84 189 VAL A N 1
ATOM 1589 C CA . VAL A 1 189 ? -14.104 2.931 -6.628 1.00 48.84 189 VAL A CA 1
ATOM 1590 C C . VAL A 1 189 ? -13.644 4.374 -6.363 1.00 48.84 189 VAL A C 1
ATOM 1592 O O . VAL A 1 189 ? -13.826 4.904 -5.269 1.00 48.84 189 VAL A O 1
ATOM 1595 N N . PHE A 1 190 ? -13.115 5.061 -7.382 1.00 47.41 190 PHE A N 1
ATOM 1596 C CA . PHE A 1 190 ? -12.536 6.406 -7.268 1.00 47.41 190 PHE A CA 1
ATOM 1597 C C . PHE A 1 190 ? -13.396 7.517 -7.886 1.00 47.41 190 PHE A C 1
ATOM 1599 O O . PHE A 1 190 ? -13.089 8.696 -7.712 1.00 47.41 190 PHE A O 1
ATOM 1606 N N . ASN A 1 191 ? -14.475 7.167 -8.591 1.00 48.00 191 ASN A N 1
ATOM 1607 C CA . ASN A 1 191 ? -15.442 8.114 -9.134 1.00 48.00 191 ASN A CA 1
ATOM 1608 C C . ASN A 1 191 ? -16.870 7.667 -8.784 1.00 48.00 191 ASN A C 1
ATOM 1610 O O . ASN A 1 191 ? -17.516 6.996 -9.593 1.00 48.00 191 ASN A O 1
ATOM 1614 N N . PRO A 1 192 ? -17.380 8.073 -7.606 1.00 46.44 192 PRO A N 1
ATOM 1615 C CA . PRO A 1 192 ? -18.719 7.707 -7.147 1.00 46.44 192 PRO A CA 1
ATOM 1616 C C . PRO A 1 192 ? -19.815 8.069 -8.160 1.00 46.44 192 PRO A C 1
ATOM 1618 O O . PRO A 1 192 ? -20.746 7.299 -8.363 1.00 46.44 192 PRO A O 1
ATOM 1621 N N . ASN A 1 193 ? -19.668 9.196 -8.869 1.00 40.41 193 ASN A N 1
ATOM 1622 C CA . ASN A 1 193 ? -20.632 9.634 -9.882 1.00 40.41 193 ASN A CA 1
ATOM 1623 C C . ASN A 1 193 ? -20.636 8.715 -11.111 1.00 40.41 193 ASN A C 1
ATOM 1625 O O . ASN A 1 193 ? -21.701 8.369 -11.620 1.00 40.41 193 ASN A O 1
ATOM 1629 N N . LYS A 1 194 ? -19.457 8.294 -11.586 1.00 43.75 194 LYS A N 1
ATOM 1630 C CA . LYS A 1 194 ? -19.338 7.373 -12.727 1.00 43.75 194 LYS A CA 1
ATOM 1631 C C . LYS A 1 194 ? -19.769 5.952 -12.356 1.00 43.75 194 LYS A C 1
ATOM 1633 O O . LYS A 1 194 ? -20.459 5.328 -13.148 1.00 43.75 194 LYS A O 1
ATOM 1638 N N . ARG A 1 195 ? -19.447 5.495 -11.139 1.00 43.31 195 ARG A N 1
ATOM 1639 C CA . ARG A 1 195 ? -19.932 4.230 -10.564 1.00 43.31 195 ARG A CA 1
ATOM 1640 C C . ARG A 1 195 ? -21.447 4.168 -10.548 1.00 43.31 195 ARG A C 1
ATOM 1642 O O . ARG A 1 195 ? -22.012 3.217 -11.057 1.00 43.31 195 ARG A O 1
ATOM 1649 N N . ASN A 1 196 ? -22.090 5.209 -10.034 1.00 41.62 196 ASN A N 1
ATOM 1650 C CA . ASN A 1 196 ? -23.543 5.283 -10.023 1.00 41.62 196 ASN A CA 1
ATOM 1651 C C . ASN A 1 196 ? -24.084 5.307 -11.464 1.00 41.62 196 ASN A C 1
ATOM 1653 O O . ASN A 1 196 ? -24.971 4.542 -11.804 1.00 41.62 196 ASN A O 1
ATOM 1657 N N . THR A 1 197 ? -23.503 6.102 -12.363 1.00 45.50 197 THR A N 1
ATOM 1658 C CA . THR A 1 197 ? -23.966 6.166 -13.765 1.00 45.50 197 THR A CA 1
ATOM 1659 C C . THR A 1 197 ? -23.859 4.823 -14.507 1.00 45.50 197 THR A C 1
ATOM 1661 O O . THR A 1 197 ? -24.748 4.492 -15.285 1.00 45.50 197 THR A O 1
ATOM 1664 N N . GLU A 1 198 ? -22.790 4.052 -14.286 1.00 46.97 198 GLU A N 1
ATOM 1665 C CA . GLU A 1 198 ? -22.593 2.734 -14.908 1.00 46.97 198 GLU A CA 1
ATOM 1666 C C . GLU A 1 198 ? -23.462 1.649 -14.239 1.00 46.97 198 GLU A C 1
ATOM 1668 O O . GLU A 1 198 ? -24.123 0.890 -14.949 1.00 46.97 198 GLU A O 1
ATOM 1673 N N . ASN A 1 199 ? -23.562 1.643 -12.903 1.00 40.28 199 ASN A N 1
ATOM 1674 C CA . ASN A 1 199 ? -24.397 0.704 -12.139 1.00 40.28 199 ASN A CA 1
ATOM 1675 C C . ASN A 1 199 ? -25.911 0.920 -12.342 1.00 40.28 199 ASN A C 1
ATOM 1677 O O . ASN A 1 199 ? -26.670 -0.039 -12.268 1.00 40.28 199 ASN A O 1
ATOM 1681 N N . TYR A 1 200 ? -26.355 2.152 -12.619 1.00 42.12 200 TYR A N 1
ATOM 1682 C CA . TYR A 1 200 ? -27.759 2.483 -12.919 1.00 42.12 200 TYR A CA 1
ATOM 1683 C C . TYR A 1 200 ? -28.039 2.608 -14.431 1.00 42.12 200 TYR A C 1
ATOM 1685 O O . TYR A 1 200 ? -29.060 3.175 -14.831 1.00 42.12 200 TYR A O 1
ATOM 1693 N N . SER A 1 201 ? -27.144 2.122 -15.300 1.00 41.53 201 SER A N 1
ATOM 1694 C CA . SER A 1 201 ? -27.419 2.059 -16.740 1.00 41.53 201 SER A CA 1
ATOM 1695 C C . SER A 1 201 ? -28.449 0.958 -17.043 1.00 41.53 201 SER A C 1
ATOM 1697 O O . SER A 1 201 ? -28.369 -0.153 -16.522 1.00 41.53 201 SER A O 1
ATOM 1699 N N . PHE A 1 202 ? -29.445 1.272 -17.882 1.00 39.25 202 PHE A N 1
ATOM 1700 C CA . PHE A 1 202 ? -30.621 0.422 -18.142 1.00 39.25 202 PHE A CA 1
ATOM 1701 C C . PHE A 1 202 ? -30.300 -0.993 -18.667 1.00 39.25 202 PHE A C 1
ATOM 1703 O O . PHE A 1 202 ? -31.133 -1.878 -18.516 1.00 39.25 202 PHE A O 1
ATOM 1710 N N . GLU A 1 203 ? -29.118 -1.229 -19.247 1.00 40.25 203 GLU A N 1
ATOM 1711 C CA . GLU A 1 203 ? -28.700 -2.553 -19.746 1.00 40.25 203 GLU A CA 1
ATOM 1712 C C . GLU A 1 203 ? -28.143 -3.485 -18.649 1.00 40.25 203 GLU A C 1
ATOM 1714 O O . GLU A 1 203 ? -28.110 -4.694 -18.854 1.00 40.25 203 GLU A O 1
ATOM 1719 N N . TYR A 1 204 ? -27.738 -2.967 -17.481 1.00 36.56 204 TYR A N 1
ATOM 1720 C CA . TYR A 1 204 ? -27.187 -3.770 -16.371 1.00 36.56 204 TYR A CA 1
ATOM 1721 C C . TYR A 1 204 ? -28.220 -4.126 -15.283 1.00 36.56 204 TYR A C 1
ATOM 1723 O O . TYR A 1 204 ? -27.942 -4.950 -14.412 1.00 36.56 204 TYR A O 1
ATOM 1731 N N . LEU A 1 205 ? -29.426 -3.549 -15.355 1.00 34.81 205 LEU A N 1
ATOM 1732 C CA . LEU A 1 205 ? -30.525 -3.768 -14.402 1.00 34.81 205 LEU A CA 1
ATOM 1733 C C . LEU A 1 205 ? -31.267 -5.107 -14.591 1.00 34.81 205 LEU A C 1
ATOM 1735 O O . LEU A 1 205 ? -32.098 -5.455 -13.757 1.00 34.81 205 LEU A O 1
ATOM 1739 N N . GLU A 1 206 ? -30.984 -5.874 -15.649 1.00 34.72 206 GLU A N 1
ATOM 1740 C CA . GLU A 1 206 ? -31.674 -7.148 -15.923 1.00 34.72 206 GLU A CA 1
ATOM 1741 C C . GLU A 1 206 ? -30.956 -8.397 -15.362 1.00 34.72 206 GLU A C 1
ATOM 1743 O O . GLU A 1 206 ? -31.503 -9.495 -15.457 1.00 34.72 206 GLU A O 1
ATOM 1748 N N . GLY A 1 207 ? -29.754 -8.272 -14.776 1.00 32.12 207 GLY A N 1
ATOM 1749 C CA . GLY A 1 207 ? -28.876 -9.437 -14.565 1.00 32.12 207 GLY A CA 1
ATOM 1750 C C . GLY A 1 207 ? -28.409 -9.781 -13.147 1.00 32.12 207 GLY A C 1
ATOM 1751 O O . GLY A 1 207 ? -28.012 -10.925 -12.939 1.00 32.12 207 GLY A O 1
ATOM 1752 N N . PHE A 1 208 ? -28.421 -8.859 -12.179 1.00 34.16 208 PHE A N 1
ATOM 1753 C CA . PHE A 1 208 ? -27.755 -9.084 -10.886 1.00 34.16 208 PHE A CA 1
ATOM 1754 C C . PHE A 1 208 ? -28.603 -8.620 -9.688 1.00 34.16 208 PHE A C 1
ATOM 1756 O O . PHE A 1 208 ? -28.844 -7.421 -9.557 1.00 34.16 208 PHE A O 1
ATOM 1763 N N . PRO A 1 209 ? -28.987 -9.522 -8.761 1.00 34.91 209 PRO A N 1
ATOM 1764 C CA . PRO A 1 209 ? -29.604 -9.171 -7.471 1.00 34.91 209 PRO A CA 1
ATOM 1765 C C . PRO A 1 209 ? -28.653 -8.442 -6.497 1.00 34.91 209 PRO A C 1
ATOM 1767 O O . PRO A 1 209 ? -29.009 -8.190 -5.354 1.00 34.91 209 PRO A O 1
ATOM 1770 N N . GLU A 1 210 ? -27.428 -8.144 -6.929 1.00 35.22 210 GLU A N 1
ATOM 1771 C CA . GLU A 1 210 ? -26.287 -7.719 -6.104 1.00 35.22 210 GLU A CA 1
ATOM 1772 C C . GLU A 1 210 ? -26.016 -6.201 -6.220 1.00 35.22 210 GLU A C 1
ATOM 1774 O O . GLU A 1 210 ? -25.033 -5.678 -5.698 1.00 35.22 210 GLU A O 1
ATOM 1779 N N . LEU A 1 211 ? -26.898 -5.465 -6.909 1.00 33.91 211 LEU A N 1
ATOM 1780 C CA . LEU A 1 211 ? -26.802 -4.011 -7.101 1.00 33.91 211 LEU A CA 1
ATOM 1781 C C . LEU A 1 211 ? -27.418 -3.185 -5.956 1.00 33.91 211 LEU A C 1
ATOM 1783 O O . LEU A 1 211 ? -27.095 -2.002 -5.840 1.00 33.91 211 LEU A O 1
ATOM 1787 N N . ASP A 1 212 ? -28.198 -3.803 -5.062 1.00 33.38 212 ASP A N 1
ATOM 1788 C CA . ASP A 1 212 ? -28.712 -3.145 -3.847 1.00 33.38 212 ASP A CA 1
ATOM 1789 C C . ASP A 1 212 ? -27.587 -2.803 -2.844 1.00 33.38 212 ASP A C 1
ATOM 1791 O O . ASP A 1 212 ? -27.743 -1.927 -1.995 1.00 33.38 212 ASP A O 1
ATOM 1795 N N . TRP A 1 213 ? -26.397 -3.404 -2.990 1.00 37.22 213 TRP A N 1
ATOM 1796 C CA . TRP A 1 213 ? -25.232 -3.179 -2.118 1.00 37.22 213 TRP A CA 1
ATOM 1797 C C . TRP A 1 213 ? -24.634 -1.765 -2.202 1.00 37.22 213 TRP A C 1
ATOM 1799 O O . TRP A 1 213 ? -23.827 -1.375 -1.355 1.00 37.22 213 TRP A O 1
ATOM 1809 N N . PHE A 1 214 ? -25.001 -0.977 -3.218 1.00 39.12 214 PHE A N 1
ATOM 1810 C CA . PHE A 1 214 ? -24.429 0.352 -3.467 1.00 39.12 214 PHE A CA 1
ATOM 1811 C C . PHE A 1 214 ? -25.393 1.512 -3.177 1.00 39.12 214 PHE A C 1
ATOM 1813 O O . PHE A 1 214 ? -24.991 2.676 -3.280 1.00 39.12 214 PHE A O 1
ATOM 1820 N N . ASP A 1 215 ? -26.612 1.216 -2.718 1.00 35.66 215 ASP A N 1
ATOM 1821 C CA . ASP A 1 215 ? -27.688 2.182 -2.452 1.00 35.66 215 ASP A CA 1
ATOM 1822 C C . ASP A 1 215 ? -27.552 2.926 -1.105 1.00 35.66 215 ASP A C 1
ATOM 1824 O O . ASP A 1 215 ? -28.490 3.526 -0.577 1.00 35.66 215 ASP A O 1
ATOM 1828 N N . LYS A 1 216 ? -26.332 3.023 -0.564 1.00 42.06 216 LYS A N 1
ATOM 1829 C CA . LYS A 1 216 ? -26.039 3.859 0.612 1.00 42.06 216 LYS A CA 1
ATOM 1830 C C . LYS A 1 216 ? -25.999 5.359 0.333 1.00 42.06 216 LYS A C 1
ATOM 1832 O O . LYS A 1 216 ? -25.566 6.122 1.193 1.00 42.06 216 LYS A O 1
ATOM 1837 N N . GLY A 1 217 ? -26.486 5.831 -0.815 1.00 40.03 217 GLY A N 1
ATOM 1838 C CA . GLY A 1 217 ? -26.567 7.263 -1.114 1.00 40.03 217 GLY A CA 1
ATOM 1839 C C . GLY A 1 217 ? -27.293 8.050 -0.016 1.00 40.03 217 GLY A C 1
ATOM 1840 O O . GLY A 1 217 ? -26.798 9.086 0.423 1.00 40.03 217 GLY A O 1
ATOM 1841 N N . ALA A 1 218 ? -28.406 7.525 0.507 1.00 37.72 218 ALA A N 1
ATOM 1842 C CA . ALA A 1 218 ? -29.180 8.183 1.560 1.00 37.72 218 ALA A CA 1
ATOM 1843 C C . ALA A 1 218 ? -28.516 8.109 2.948 1.00 37.72 218 ALA A C 1
ATOM 1845 O O . ALA A 1 218 ? -28.476 9.117 3.646 1.00 37.72 218 ALA A O 1
ATOM 1846 N N . GLN A 1 219 ? -27.944 6.965 3.345 1.00 43.59 219 GLN A N 1
ATOM 1847 C CA . GLN A 1 219 ? -27.211 6.835 4.615 1.00 43.59 219 GLN A CA 1
ATOM 1848 C C . GLN A 1 219 ? -25.902 7.635 4.618 1.00 43.59 219 GLN A C 1
ATOM 1850 O O . GLN A 1 219 ? -25.557 8.234 5.632 1.00 43.59 219 GLN A O 1
ATOM 1855 N N . GLN A 1 220 ? -25.198 7.709 3.488 1.00 41.12 220 GLN A N 1
ATOM 1856 C CA . GLN A 1 220 ? -23.981 8.503 3.335 1.00 41.12 220 GLN A CA 1
ATOM 1857 C C . GLN A 1 220 ? -24.308 10.005 3.336 1.00 41.12 220 GLN A C 1
ATOM 1859 O O . GLN A 1 220 ? -23.667 10.759 4.067 1.00 41.12 220 GLN A O 1
ATOM 1864 N N . LEU A 1 221 ? -25.373 10.435 2.642 1.00 37.97 221 LEU A N 1
ATOM 1865 C CA . LEU A 1 221 ? -25.927 11.793 2.760 1.00 37.97 221 LEU A CA 1
ATOM 1866 C C . LEU A 1 221 ? -26.357 12.114 4.200 1.00 37.97 221 LEU A C 1
ATOM 1868 O O . LEU A 1 221 ? -26.019 13.180 4.701 1.00 37.97 221 LEU A O 1
ATOM 1872 N N . LEU A 1 222 ? -27.036 11.199 4.897 1.00 42.06 222 LEU A N 1
ATOM 1873 C CA . LEU A 1 222 ? -27.449 11.371 6.297 1.00 42.06 222 LEU A CA 1
ATOM 1874 C C . LEU A 1 222 ? -26.268 11.362 7.277 1.00 42.06 222 LEU A C 1
ATOM 1876 O O . LEU A 1 222 ? -26.305 12.098 8.260 1.00 42.06 222 LEU A O 1
ATOM 1880 N N . SER A 1 223 ? -25.191 10.622 6.997 1.00 43.19 223 SER A N 1
ATOM 1881 C CA . SER A 1 223 ? -23.965 10.618 7.812 1.00 43.19 223 SER A CA 1
ATOM 1882 C C . SER A 1 223 ? -23.257 11.980 7.827 1.00 43.19 223 SER A C 1
ATOM 1884 O O . SER A 1 223 ? -22.568 12.314 8.792 1.00 43.19 223 SER A O 1
ATOM 1886 N N . HIS A 1 224 ? -23.475 12.803 6.793 1.00 43.47 224 HIS A N 1
ATOM 1887 C CA . HIS A 1 224 ? -23.029 14.195 6.762 1.00 43.47 224 HIS A CA 1
ATOM 1888 C C . HIS A 1 224 ? -23.859 15.114 7.672 1.00 43.47 224 HIS A C 1
ATOM 1890 O O . HIS A 1 224 ? -23.346 16.138 8.121 1.00 43.47 224 HIS A O 1
ATOM 1896 N N . PHE A 1 225 ? -25.115 14.756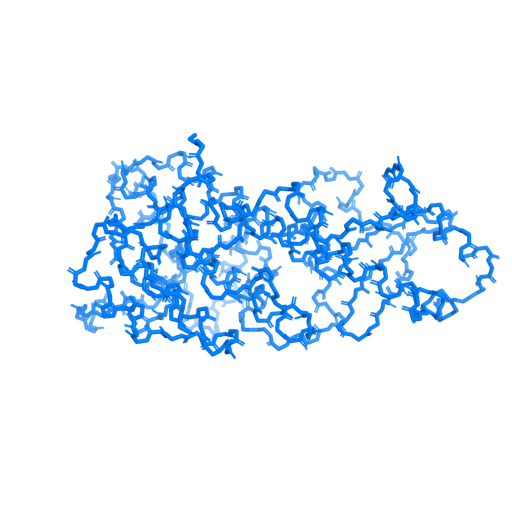 7.964 1.00 43.31 225 PHE A N 1
ATOM 1897 C CA . PHE A 1 225 ? -26.014 15.514 8.844 1.00 43.31 225 PHE A CA 1
ATOM 1898 C C . PHE A 1 225 ? -26.003 15.006 10.296 1.00 43.31 225 PHE A C 1
ATOM 1900 O O . PHE A 1 225 ? -26.228 15.785 11.221 1.00 43.31 225 PHE A O 1
ATOM 1907 N N . HIS A 1 226 ? -25.676 13.728 10.504 1.00 51.44 226 HIS A N 1
ATOM 1908 C CA . HIS A 1 226 ? -25.499 13.094 11.808 1.00 51.44 226 HIS A CA 1
ATOM 1909 C C . HIS A 1 226 ? -24.179 12.312 11.815 1.00 51.44 226 HIS A C 1
ATOM 1911 O O . HIS A 1 226 ? -24.162 11.131 11.461 1.00 51.44 226 HIS A O 1
ATOM 1917 N N . PRO A 1 227 ? -23.051 12.952 12.178 1.00 57.59 227 PRO A N 1
ATOM 1918 C CA . PRO A 1 227 ? -21.761 12.285 12.178 1.00 57.59 227 PRO A CA 1
ATOM 1919 C C . PRO A 1 227 ? -21.711 11.297 13.344 1.00 57.59 227 PRO A C 1
ATOM 1921 O O . PRO A 1 227 ? -21.373 11.650 14.472 1.00 57.59 227 PRO A O 1
ATOM 1924 N N . TYR A 1 228 ? -22.056 10.043 13.073 1.00 65.44 228 TYR A N 1
ATOM 1925 C CA . TYR A 1 228 ? -21.785 8.964 14.008 1.00 65.44 228 TYR A CA 1
ATOM 1926 C C . TYR A 1 228 ? -20.284 8.672 14.001 1.00 65.44 228 TYR A C 1
ATOM 1928 O O . TYR A 1 228 ? -19.637 8.605 12.945 1.00 65.44 228 TYR A O 1
ATOM 1936 N N . ALA A 1 229 ? -19.726 8.542 15.203 1.00 74.88 229 ALA A N 1
ATOM 1937 C CA . ALA A 1 229 ? -18.364 8.079 15.389 1.00 74.88 229 ALA A CA 1
ATOM 1938 C C . ALA A 1 229 ? -18.216 6.681 14.780 1.00 74.88 229 ALA A C 1
ATOM 1940 O O . ALA A 1 229 ? -19.090 5.827 14.939 1.00 74.88 229 ALA A O 1
ATOM 1941 N N . ARG A 1 230 ? -17.094 6.450 14.098 1.00 84.75 230 ARG A N 1
ATOM 1942 C CA . ARG A 1 230 ? -16.732 5.113 13.628 1.00 84.75 230 ARG A CA 1
ATOM 1943 C C . ARG A 1 230 ? -16.605 4.149 14.813 1.00 84.75 230 ARG A C 1
ATOM 1945 O O . ARG A 1 230 ? -15.946 4.467 15.804 1.00 84.75 230 ARG A O 1
ATOM 1952 N N . THR A 1 231 ? -17.187 2.962 14.678 1.00 85.31 231 THR A N 1
ATOM 1953 C CA . THR A 1 231 ? -17.015 1.850 15.618 1.00 85.31 231 THR A CA 1
ATOM 1954 C C . THR A 1 231 ? -15.711 1.097 15.350 1.00 85.31 231 THR A C 1
ATOM 1956 O O . THR A 1 231 ? -15.207 1.054 14.227 1.00 85.31 231 THR A O 1
ATOM 1959 N N . ASP A 1 232 ? -15.141 0.507 16.398 1.00 87.75 232 ASP A N 1
ATOM 1960 C CA . ASP A 1 232 ? -13.951 -0.342 16.294 1.00 87.75 232 ASP A CA 1
ATOM 1961 C C . ASP A 1 232 ? -14.345 -1.760 15.855 1.00 87.75 232 ASP A C 1
ATOM 1963 O O . ASP A 1 232 ? -14.446 -2.669 16.670 1.00 87.75 232 ASP A O 1
ATOM 1967 N N . ARG A 1 233 ? -14.668 -1.913 14.568 1.00 90.25 233 ARG A N 1
ATOM 1968 C CA . ARG A 1 233 ? -14.943 -3.208 13.924 1.00 90.25 233 ARG A CA 1
ATOM 1969 C C . ARG A 1 233 ? -13.715 -3.685 13.169 1.00 90.25 233 ARG A C 1
ATOM 1971 O O . ARG A 1 233 ? -12.991 -2.856 12.618 1.00 90.25 233 ARG A O 1
ATOM 1978 N N . ASP A 1 234 ? -13.522 -4.996 13.072 1.00 92.88 234 ASP A N 1
ATOM 1979 C CA . ASP A 1 234 ? -12.433 -5.548 12.269 1.00 92.88 234 ASP A CA 1
ATOM 1980 C C . ASP A 1 234 ? -12.707 -5.352 10.768 1.00 92.88 234 ASP A C 1
ATOM 1982 O O . ASP A 1 234 ? -13.467 -6.083 10.144 1.00 92.88 234 ASP A O 1
ATOM 1986 N N . ILE A 1 235 ? -12.062 -4.350 10.175 1.00 92.81 235 ILE A N 1
ATOM 1987 C CA . ILE A 1 235 ? -12.153 -4.028 8.742 1.00 92.81 235 ILE A CA 1
ATOM 1988 C C . ILE A 1 235 ? -11.353 -4.965 7.838 1.00 92.81 235 ILE A C 1
ATOM 1990 O O . ILE A 1 235 ? -11.342 -4.784 6.622 1.00 92.81 235 ILE A O 1
ATOM 1994 N N . THR A 1 236 ? -10.620 -5.913 8.414 1.00 93.12 236 THR A N 1
ATOM 1995 C CA . THR A 1 236 ? -9.691 -6.758 7.662 1.00 93.12 236 THR A CA 1
ATOM 1996 C C . THR A 1 236 ? -10.312 -8.047 7.161 1.00 93.12 236 THR A C 1
ATOM 1998 O O . THR A 1 236 ? -9.728 -8.708 6.305 1.00 93.12 236 THR A O 1
ATOM 2001 N N . ASN A 1 237 ? -11.489 -8.403 7.674 1.00 91.62 237 ASN A N 1
ATOM 2002 C CA . ASN A 1 237 ? -12.168 -9.644 7.353 1.00 91.62 237 ASN A CA 1
ATOM 2003 C C . ASN A 1 237 ? -13.685 -9.475 7.490 1.00 91.62 237 ASN A C 1
ATOM 2005 O O . ASN A 1 237 ? -14.157 -8.938 8.487 1.00 91.62 237 ASN A O 1
ATOM 2009 N N . LEU A 1 238 ? -14.428 -9.959 6.493 1.00 87.81 238 LEU A N 1
ATOM 2010 C CA . LEU A 1 238 ? -15.882 -9.819 6.424 1.00 87.81 238 LEU A CA 1
ATOM 2011 C C . LEU A 1 238 ? -16.587 -10.467 7.625 1.00 87.81 238 LEU A C 1
ATOM 2013 O O . LEU A 1 238 ? -17.430 -9.832 8.251 1.00 87.81 238 LEU A O 1
ATOM 2017 N N . ASP A 1 239 ? -16.215 -11.697 7.978 1.00 90.38 239 ASP A N 1
ATOM 2018 C CA . ASP A 1 239 ? -16.857 -12.431 9.073 1.00 90.38 239 ASP A CA 1
ATOM 2019 C C . ASP A 1 239 ? -16.621 -11.731 10.417 1.00 90.38 239 ASP A C 1
ATOM 2021 O O . ASP A 1 239 ? -17.549 -11.550 11.206 1.00 90.38 239 ASP A O 1
ATOM 2025 N N . ARG A 1 240 ? -15.388 -11.264 10.657 1.00 92.50 240 ARG A N 1
ATOM 2026 C CA . ARG A 1 240 ? -15.032 -10.527 11.880 1.00 92.50 240 ARG A CA 1
ATOM 2027 C C . ARG A 1 240 ? -15.613 -9.113 11.918 1.00 92.50 240 ARG A C 1
ATOM 2029 O O . ARG A 1 240 ? -15.899 -8.602 12.997 1.00 92.50 240 ARG A O 1
ATOM 2036 N N . TYR A 1 241 ? -15.859 -8.487 10.767 1.00 90.19 241 TYR A N 1
ATOM 2037 C CA . TYR A 1 241 ? -16.532 -7.186 10.696 1.00 90.19 241 TYR A CA 1
ATOM 2038 C C . TYR A 1 241 ? -17.946 -7.231 11.292 1.00 90.19 241 TYR A C 1
ATOM 2040 O O . TYR A 1 241 ? -18.376 -6.272 11.941 1.00 90.19 241 TYR A O 1
ATOM 2048 N N . PHE A 1 242 ? -18.653 -8.348 11.089 1.00 90.06 242 PHE A N 1
ATOM 2049 C CA . PHE A 1 242 ? -20.010 -8.582 11.590 1.00 90.06 242 PHE A CA 1
ATOM 2050 C C . PHE A 1 242 ? -20.059 -9.400 12.885 1.00 90.06 242 PHE A C 1
ATOM 2052 O O . PHE A 1 242 ? -21.148 -9.761 13.338 1.00 90.06 242 PHE A O 1
ATOM 2059 N N . GLU A 1 243 ? -18.920 -9.672 13.524 1.00 91.19 243 GLU A N 1
ATOM 2060 C CA . GLU A 1 243 ? -18.890 -10.432 14.771 1.00 91.19 243 GLU A CA 1
ATOM 2061 C C . GLU A 1 243 ? -19.760 -9.761 15.851 1.00 91.19 243 GLU A C 1
ATOM 2063 O O . GLU A 1 243 ? -19.707 -8.550 16.077 1.00 91.19 243 GLU A O 1
ATOM 2068 N N . GLY A 1 244 ? -20.627 -10.552 16.490 1.00 87.06 244 GLY A N 1
ATOM 2069 C CA . GLY A 1 244 ? -21.584 -10.065 17.489 1.00 87.06 244 GLY A CA 1
ATOM 2070 C C . GLY A 1 244 ? -22.798 -9.313 16.925 1.00 87.06 244 GLY A C 1
ATOM 2071 O O . GLY A 1 244 ? -23.647 -8.883 17.707 1.00 87.06 244 GLY A O 1
ATOM 2072 N N . SER A 1 245 ? -22.912 -9.172 15.601 1.00 87.06 245 SER A N 1
ATOM 2073 C CA . SER A 1 245 ? -24.110 -8.634 14.945 1.00 87.06 245 SER A CA 1
ATOM 2074 C C . SER A 1 245 ? -25.154 -9.735 14.740 1.00 87.06 245 SER A C 1
ATOM 2076 O O . SER A 1 245 ? -24.825 -10.912 14.588 1.00 87.06 245 SER A O 1
ATOM 2078 N N . ASN A 1 246 ? -26.433 -9.363 14.755 1.00 85.62 246 ASN A N 1
ATOM 2079 C CA . ASN A 1 246 ? -27.514 -10.278 14.404 1.00 85.62 246 ASN A CA 1
ATOM 2080 C C . ASN A 1 246 ? -27.429 -10.598 12.899 1.00 85.62 246 ASN A C 1
ATOM 2082 O O . ASN A 1 246 ? -27.416 -9.653 12.113 1.00 85.62 246 ASN A O 1
ATOM 2086 N N . PRO A 1 247 ? -27.403 -11.878 12.476 1.00 83.12 247 PRO A N 1
ATOM 2087 C CA . PRO A 1 247 ? -27.289 -12.241 11.062 1.00 83.12 247 PRO A CA 1
ATOM 2088 C C . PRO A 1 247 ? -28.349 -11.610 10.152 1.00 83.12 247 PRO A C 1
ATOM 2090 O O . PRO A 1 247 ? -28.069 -11.366 8.985 1.00 83.12 247 PRO A O 1
ATOM 2093 N N . GLU A 1 248 ? -29.549 -11.336 10.675 1.00 77.69 248 GLU A N 1
ATOM 2094 C CA . GLU A 1 248 ? -30.630 -10.682 9.920 1.00 77.69 248 GLU A CA 1
ATOM 2095 C C . GLU A 1 248 ? -30.353 -9.198 9.626 1.00 77.69 248 GLU A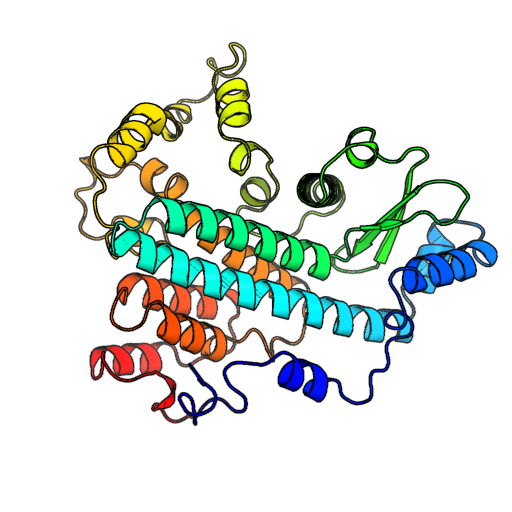 C 1
ATOM 2097 O O . GLU A 1 248 ? -30.921 -8.646 8.688 1.00 77.69 248 GLU A O 1
ATOM 2102 N N . ASP A 1 249 ? -29.464 -8.570 10.400 1.00 76.31 249 ASP A N 1
ATOM 2103 C CA . ASP A 1 249 ? -29.066 -7.165 10.265 1.00 76.31 249 ASP A CA 1
ATOM 2104 C C . ASP A 1 249 ? -27.730 -7.008 9.506 1.00 76.31 249 ASP A C 1
ATOM 2106 O O . ASP A 1 249 ? -27.249 -5.889 9.311 1.00 76.31 249 ASP A O 1
ATOM 2110 N N . CYS A 1 250 ? -27.099 -8.116 9.100 1.00 77.81 250 CYS A N 1
ATOM 2111 C CA . CYS A 1 250 ? -25.820 -8.113 8.396 1.00 77.81 250 CYS A CA 1
ATOM 2112 C C . CYS A 1 250 ? -26.022 -7.942 6.886 1.00 77.81 250 CYS A C 1
ATOM 2114 O O . CYS A 1 250 ? -26.416 -8.881 6.196 1.00 77.81 250 CYS A O 1
ATOM 2116 N N . ASP A 1 251 ? -25.666 -6.773 6.358 1.00 75.94 251 ASP A N 1
ATOM 2117 C CA . ASP A 1 251 ? -25.537 -6.544 4.918 1.00 75.94 251 ASP A CA 1
ATOM 2118 C C . ASP A 1 251 ? -24.049 -6.542 4.527 1.00 75.94 251 ASP A C 1
ATOM 2120 O O . ASP A 1 251 ? -23.336 -5.615 4.914 1.00 75.94 251 ASP A O 1
ATOM 2124 N N . PRO A 1 252 ? -23.543 -7.517 3.743 1.00 72.00 252 PRO A N 1
ATOM 2125 C CA . PRO A 1 252 ? -22.164 -7.514 3.243 1.00 72.00 252 PRO A CA 1
ATOM 2126 C C . PRO A 1 252 ? -21.764 -6.217 2.523 1.00 72.00 252 PRO A C 1
ATOM 2128 O O . PRO A 1 252 ? -20.591 -5.833 2.549 1.00 72.00 252 PRO A O 1
ATOM 2131 N N . GLY A 1 253 ? -22.728 -5.505 1.928 1.00 65.69 253 GLY A N 1
ATOM 2132 C CA . GLY A 1 253 ? -22.533 -4.176 1.359 1.00 65.69 253 GLY A CA 1
ATOM 2133 C C . GLY A 1 253 ? -21.978 -3.174 2.373 1.00 65.69 253 GLY A C 1
ATOM 2134 O O . GLY A 1 253 ? -21.203 -2.293 1.998 1.00 65.69 253 GLY A O 1
ATOM 2135 N N . ASP A 1 254 ? -22.261 -3.333 3.670 1.00 70.81 254 ASP A N 1
ATOM 2136 C CA . ASP A 1 254 ? -21.690 -2.499 4.727 1.00 70.81 254 ASP A CA 1
ATOM 2137 C C . ASP A 1 254 ? -20.168 -2.576 4.782 1.00 70.81 254 ASP A C 1
ATOM 2139 O O . ASP A 1 254 ? -19.520 -1.542 4.932 1.00 70.81 254 ASP A O 1
ATOM 2143 N N . PHE A 1 255 ? -19.600 -3.766 4.600 1.00 77.56 255 PHE A N 1
ATOM 2144 C CA . PHE A 1 255 ? -18.155 -3.957 4.570 1.00 77.56 255 PHE A CA 1
ATOM 2145 C C . PHE A 1 255 ? -17.541 -3.331 3.314 1.00 77.56 255 PHE A C 1
ATOM 2147 O O . PHE A 1 255 ? -16.595 -2.552 3.402 1.00 77.56 255 PHE A O 1
ATOM 2154 N N . TYR A 1 256 ? -18.110 -3.604 2.136 1.00 70.38 256 TYR A N 1
ATOM 2155 C CA . TYR A 1 256 ? -17.567 -3.110 0.863 1.00 70.38 256 TYR A CA 1
ATOM 2156 C C . TYR A 1 256 ? -17.776 -1.605 0.634 1.00 70.38 256 TYR A C 1
ATOM 2158 O O . TYR A 1 256 ? -17.141 -1.012 -0.241 1.00 70.38 256 TYR A O 1
ATOM 2166 N N . THR A 1 257 ? -18.646 -0.970 1.421 1.00 69.56 257 THR A N 1
ATOM 2167 C CA . THR A 1 257 ? -18.857 0.485 1.421 1.00 69.56 257 THR A CA 1
ATOM 2168 C C . THR A 1 257 ? -18.122 1.205 2.551 1.00 69.56 257 THR A C 1
ATOM 2170 O O . THR A 1 257 ? -18.103 2.438 2.574 1.00 69.56 257 THR A O 1
ATOM 2173 N N . ASP A 1 258 ? -17.481 0.470 3.462 1.00 78.81 258 ASP A N 1
ATOM 2174 C CA . ASP A 1 258 ? -16.652 1.034 4.518 1.00 78.81 258 ASP A CA 1
ATOM 2175 C C . ASP A 1 258 ? -15.307 1.507 3.940 1.00 78.81 258 ASP A C 1
ATOM 2177 O O . ASP A 1 258 ? -14.469 0.717 3.503 1.00 78.81 258 ASP A O 1
ATOM 2181 N N . ASP A 1 259 ? -15.072 2.822 3.959 1.00 81.06 259 ASP A N 1
ATOM 2182 C CA . ASP A 1 259 ? -13.840 3.426 3.439 1.00 81.06 259 ASP A CA 1
ATOM 2183 C C . ASP A 1 259 ? -12.569 2.873 4.116 1.00 81.06 259 ASP A C 1
ATOM 2185 O O . ASP A 1 259 ? -11.514 2.817 3.482 1.00 81.06 259 ASP A O 1
ATOM 2189 N N . GLY A 1 260 ? -12.658 2.449 5.381 1.00 87.88 260 GLY A N 1
ATOM 2190 C CA . GLY A 1 260 ? -11.573 1.799 6.110 1.00 87.88 260 GLY A CA 1
ATOM 2191 C C . GLY A 1 260 ? -11.265 0.415 5.557 1.00 87.88 260 GLY A C 1
ATOM 2192 O O . GLY A 1 260 ? -10.104 0.138 5.260 1.00 87.88 260 GLY A O 1
ATOM 2193 N N . ALA A 1 261 ? -12.291 -0.413 5.349 1.00 86.25 261 ALA A N 1
ATOM 2194 C CA . ALA A 1 261 ? -12.137 -1.730 4.730 1.00 86.25 261 ALA A CA 1
ATOM 2195 C C . ALA A 1 261 ? -11.547 -1.615 3.318 1.00 86.25 261 ALA A C 1
ATOM 2197 O O . ALA A 1 261 ? -10.563 -2.282 3.012 1.00 86.25 261 ALA A O 1
ATOM 2198 N N . VAL A 1 262 ? -12.040 -0.676 2.503 1.00 82.88 262 VAL A N 1
ATOM 2199 C CA . VAL A 1 262 ? -11.500 -0.414 1.157 1.00 82.88 262 VAL A CA 1
ATOM 2200 C C . VAL A 1 262 ? -10.017 -0.028 1.202 1.00 82.88 262 VAL A C 1
ATOM 2202 O O . VAL A 1 262 ? -9.211 -0.563 0.439 1.00 82.88 262 VAL A O 1
ATOM 2205 N N . LEU A 1 263 ? -9.631 0.894 2.094 1.00 88.19 263 LEU A N 1
ATOM 2206 C CA . LEU A 1 263 ? -8.228 1.292 2.262 1.00 88.19 263 LEU A CA 1
ATOM 2207 C C . LEU A 1 263 ? -7.350 0.122 2.715 1.00 88.19 263 LEU A C 1
ATOM 2209 O O . LEU A 1 263 ? -6.232 -0.028 2.219 1.00 88.19 263 LEU A O 1
ATOM 2213 N N . TRP A 1 264 ? -7.851 -0.710 3.626 1.00 92.94 264 TRP A N 1
ATOM 2214 C CA . TRP A 1 264 ? -7.135 -1.900 4.059 1.00 92.94 264 TRP A CA 1
ATOM 2215 C C . TRP A 1 264 ? -6.950 -2.894 2.912 1.00 92.94 264 TRP A C 1
ATOM 2217 O O . TRP A 1 264 ? -5.828 -3.344 2.698 1.00 92.94 264 TRP A O 1
ATOM 2227 N N . THR A 1 265 ? -7.990 -3.182 2.122 1.00 87.31 265 THR A N 1
ATOM 2228 C CA . THR A 1 265 ? -7.876 -4.090 0.971 1.00 87.31 265 THR A CA 1
ATOM 2229 C C . THR A 1 265 ? -6.787 -3.634 -0.000 1.00 87.31 265 THR A C 1
ATOM 2231 O O . THR A 1 265 ? -6.043 -4.460 -0.524 1.00 87.31 265 THR A O 1
ATOM 2234 N N . TYR A 1 266 ? -6.625 -2.322 -0.197 1.00 86.81 266 TYR A N 1
ATOM 2235 C CA . TYR A 1 266 ? -5.550 -1.777 -1.031 1.00 86.81 266 TYR A CA 1
ATOM 2236 C C . TYR A 1 266 ? -4.171 -2.112 -0.453 1.00 86.81 266 TYR A C 1
ATOM 2238 O O . TYR A 1 266 ? -3.298 -2.632 -1.149 1.00 86.81 266 TYR A O 1
ATOM 2246 N N . LEU A 1 267 ? -3.972 -1.860 0.839 1.00 91.81 267 LEU A N 1
ATOM 2247 C CA . LEU A 1 267 ? -2.707 -2.140 1.516 1.00 91.81 267 LEU A CA 1
ATOM 2248 C C . LEU A 1 267 ? -2.408 -3.646 1.577 1.00 91.81 267 LEU A C 1
ATOM 2250 O O . LEU A 1 267 ? -1.274 -4.044 1.320 1.00 91.81 267 LEU A O 1
ATOM 2254 N N . ALA A 1 268 ? -3.412 -4.483 1.837 1.00 91.75 268 ALA A N 1
ATOM 2255 C CA . ALA A 1 268 ? -3.293 -5.938 1.839 1.00 91.75 268 ALA A CA 1
ATOM 2256 C C . ALA A 1 268 ? -2.865 -6.474 0.465 1.00 91.75 268 ALA A C 1
ATOM 2258 O O . ALA A 1 268 ? -1.915 -7.250 0.363 1.00 91.75 268 ALA A O 1
ATOM 2259 N N . ALA A 1 269 ? -3.487 -5.991 -0.609 1.00 87.38 269 ALA A N 1
ATOM 2260 C CA . ALA A 1 269 ? -3.121 -6.355 -1.972 1.00 87.38 269 ALA A CA 1
ATOM 2261 C C . ALA A 1 269 ? -1.694 -5.941 -2.349 1.00 87.38 269 ALA A C 1
ATOM 2263 O O . ALA A 1 269 ? -0.995 -6.667 -3.057 1.00 87.38 269 ALA A O 1
ATOM 2264 N N . TYR A 1 270 ? -1.225 -4.796 -1.849 1.00 89.31 270 TYR A N 1
ATOM 2265 C CA . TYR A 1 270 ? 0.175 -4.413 -1.998 1.00 89.31 270 TYR A CA 1
ATOM 2266 C C . TYR A 1 270 ? 1.115 -5.430 -1.331 1.00 89.31 270 TYR A C 1
ATOM 2268 O O . TYR A 1 270 ? 2.100 -5.839 -1.944 1.00 89.31 270 TYR A O 1
ATOM 2276 N N . LEU A 1 271 ? 0.806 -5.878 -0.110 1.00 91.19 271 LEU A N 1
ATOM 2277 C CA . LEU A 1 271 ? 1.600 -6.891 0.599 1.00 91.19 271 LEU A CA 1
ATOM 2278 C C . LEU A 1 271 ? 1.591 -8.242 -0.135 1.00 91.19 271 LEU A C 1
ATOM 2280 O O . LEU A 1 271 ? 2.648 -8.853 -0.307 1.00 91.19 271 LEU A O 1
ATOM 2284 N N . GLN A 1 272 ? 0.427 -8.668 -0.639 1.00 88.44 272 GLN A N 1
ATOM 2285 C CA . GLN A 1 272 ? 0.290 -9.866 -1.474 1.00 88.44 272 GLN A CA 1
ATOM 2286 C C . GLN A 1 272 ? 1.164 -9.769 -2.731 1.00 88.44 272 GLN A C 1
ATOM 2288 O O . GLN A 1 272 ? 1.896 -10.707 -3.052 1.00 88.44 272 GLN A O 1
ATOM 2293 N N . LEU A 1 273 ? 1.153 -8.616 -3.411 1.00 84.94 273 LEU A N 1
ATOM 2294 C CA . LEU A 1 273 ? 1.982 -8.386 -4.590 1.00 84.94 273 LEU A CA 1
ATOM 2295 C C . LEU A 1 273 ? 3.474 -8.414 -4.245 1.00 84.94 273 LEU A C 1
ATOM 2297 O O . LEU A 1 273 ? 4.237 -9.091 -4.924 1.00 84.94 273 LEU A O 1
ATOM 2301 N N . VAL A 1 274 ? 3.908 -7.736 -3.179 1.00 85.75 274 VAL A N 1
ATOM 2302 C CA . VAL A 1 274 ? 5.315 -7.769 -2.740 1.00 85.75 274 VAL A CA 1
ATOM 2303 C C . VAL A 1 274 ? 5.778 -9.204 -2.487 1.00 85.75 274 VAL A C 1
ATOM 2305 O O . VAL A 1 274 ? 6.846 -9.590 -2.971 1.00 85.75 274 VAL A O 1
ATOM 2308 N N . LYS A 1 275 ? 4.966 -10.004 -1.783 1.00 84.06 275 LYS A N 1
ATOM 2309 C CA . LYS A 1 275 ? 5.243 -11.425 -1.547 1.00 84.06 275 LYS A CA 1
ATOM 2310 C C . LYS A 1 275 ? 5.316 -12.213 -2.848 1.00 84.06 275 LYS A C 1
ATOM 2312 O O . LYS A 1 275 ? 6.277 -12.951 -3.052 1.00 84.06 275 LYS A O 1
ATOM 2317 N N . HIS A 1 276 ? 4.346 -12.034 -3.740 1.00 81.88 276 HIS A N 1
ATOM 2318 C CA . HIS A 1 276 ? 4.318 -12.717 -5.030 1.00 81.88 276 HIS A CA 1
ATOM 2319 C C . HIS A 1 276 ? 5.562 -12.413 -5.879 1.00 81.88 276 HIS A C 1
ATOM 2321 O O . HIS A 1 276 ? 6.130 -13.309 -6.499 1.00 81.88 276 HIS A O 1
ATOM 2327 N N . LEU A 1 277 ? 6.024 -11.161 -5.866 1.00 78.31 277 LEU A N 1
ATOM 2328 C CA . LEU A 1 277 ? 7.211 -10.727 -6.602 1.00 78.31 277 LEU A CA 1
ATOM 2329 C C . LEU A 1 277 ? 8.533 -11.245 -6.008 1.00 78.31 277 LEU A C 1
ATOM 2331 O O . LEU A 1 277 ? 9.580 -11.088 -6.642 1.00 78.31 277 LEU A O 1
ATOM 2335 N N . GLY A 1 278 ? 8.497 -11.860 -4.820 1.00 73.44 278 GLY A N 1
ATOM 2336 C CA . GLY A 1 278 ? 9.657 -12.469 -4.170 1.00 73.44 278 GLY A CA 1
ATOM 2337 C C . GLY A 1 278 ? 10.703 -11.457 -3.704 1.00 73.44 278 GLY A C 1
ATOM 2338 O O . GLY A 1 278 ? 11.888 -11.786 -3.638 1.00 73.44 278 GLY A O 1
ATOM 2339 N N . PHE A 1 279 ? 10.300 -10.213 -3.430 1.00 70.50 279 PHE A N 1
ATOM 2340 C CA . PHE A 1 279 ? 11.210 -9.215 -2.874 1.00 70.50 279 PHE A CA 1
ATOM 2341 C C . PHE A 1 279 ? 11.530 -9.521 -1.413 1.00 70.50 279 PHE A C 1
ATOM 2343 O O . PHE A 1 279 ? 10.669 -9.972 -0.660 1.00 70.50 279 PHE A O 1
ATOM 2350 N N . THR A 1 280 ? 12.763 -9.222 -1.004 1.00 65.94 280 THR A N 1
ATOM 2351 C CA . THR A 1 280 ? 13.168 -9.308 0.398 1.00 65.94 280 THR A CA 1
ATOM 2352 C C . THR A 1 280 ? 12.297 -8.370 1.238 1.00 65.94 280 THR A C 1
ATOM 2354 O O . THR A 1 280 ? 12.343 -7.151 1.080 1.00 65.94 280 THR A O 1
ATOM 2357 N N . GLN A 1 281 ? 11.496 -8.950 2.131 1.00 67.19 281 GLN A N 1
ATOM 2358 C CA . GLN A 1 281 ? 10.509 -8.255 2.965 1.00 67.19 281 GLN A CA 1
ATOM 2359 C C . GLN A 1 281 ? 11.121 -7.534 4.174 1.00 67.19 281 GLN A C 1
ATOM 2361 O O . GLN A 1 281 ? 10.380 -7.082 5.033 1.00 67.19 281 GLN A O 1
ATOM 2366 N N . GLU A 1 282 ? 12.449 -7.381 4.236 1.00 66.06 282 GLU A N 1
ATOM 2367 C CA . GLU A 1 282 ? 13.195 -6.804 5.375 1.00 66.06 282 GLU A CA 1
ATOM 2368 C C . GLU A 1 282 ? 12.585 -5.515 5.941 1.00 66.06 282 GLU A C 1
ATOM 2370 O O . GLU A 1 282 ? 12.699 -5.236 7.129 1.00 66.06 282 GLU A O 1
ATOM 2375 N N . PHE A 1 283 ? 11.922 -4.739 5.088 1.00 70.56 283 PHE A N 1
ATOM 2376 C CA . PHE A 1 283 ? 11.242 -3.513 5.468 1.00 70.56 283 PHE A CA 1
ATOM 2377 C C . PHE A 1 283 ? 9.757 -3.778 5.761 1.00 70.56 283 PHE A C 1
ATOM 2379 O O . PHE A 1 283 ? 9.240 -3.399 6.808 1.00 70.56 283 PHE A O 1
ATOM 2386 N N . LEU A 1 284 ? 9.069 -4.483 4.866 1.00 81.06 284 LEU A N 1
ATOM 2387 C CA . LEU A 1 284 ? 7.651 -4.819 4.984 1.00 81.06 284 LEU A CA 1
ATOM 2388 C C . LEU A 1 284 ? 7.468 -6.123 5.760 1.00 81.06 284 LEU A C 1
ATOM 2390 O O . LEU A 1 284 ? 7.068 -7.125 5.179 1.00 81.06 284 LEU A O 1
ATOM 2394 N N . ALA A 1 285 ? 7.772 -6.081 7.054 1.00 85.25 285 ALA A N 1
ATOM 2395 C CA . ALA A 1 285 ? 7.569 -7.190 7.976 1.00 85.25 285 ALA A CA 1
ATOM 2396 C C . ALA A 1 285 ? 6.356 -6.932 8.881 1.00 85.25 285 ALA A C 1
ATOM 2398 O O . ALA A 1 285 ? 6.052 -5.781 9.231 1.00 85.25 285 ALA A O 1
ATOM 2399 N N . THR A 1 286 ? 5.701 -8.008 9.312 1.00 89.75 286 THR A N 1
ATOM 2400 C CA . THR A 1 286 ? 4.611 -7.981 10.294 1.00 89.75 286 THR A CA 1
ATOM 2401 C C . THR A 1 286 ? 4.936 -7.134 11.533 1.00 89.75 286 THR A C 1
ATOM 2403 O O . THR A 1 286 ? 4.138 -6.246 11.843 1.00 89.75 286 THR A O 1
ATOM 2406 N N . PRO A 1 287 ? 6.102 -7.274 12.205 1.00 84.56 287 PRO A N 1
ATOM 2407 C CA . PRO A 1 287 ? 6.434 -6.448 13.372 1.00 84.56 287 PRO A CA 1
ATOM 2408 C C . PRO A 1 287 ? 6.495 -4.945 13.065 1.00 84.56 287 PRO A C 1
ATOM 2410 O O . PRO A 1 287 ? 6.085 -4.120 13.882 1.00 84.56 287 PRO A O 1
ATOM 2413 N N . THR A 1 288 ? 6.965 -4.556 11.878 1.00 83.38 288 THR A N 1
ATOM 2414 C CA . THR A 1 288 ? 7.041 -3.144 11.479 1.00 83.38 288 THR A CA 1
ATOM 2415 C C . THR A 1 288 ? 5.654 -2.554 11.238 1.00 83.38 288 THR A C 1
ATOM 2417 O O . THR A 1 288 ? 5.380 -1.420 11.638 1.00 83.38 288 THR A O 1
ATOM 2420 N N . ILE A 1 289 ? 4.771 -3.318 10.593 1.00 89.12 289 ILE A N 1
ATOM 2421 C CA . ILE A 1 289 ? 3.385 -2.911 10.339 1.00 89.12 289 ILE A CA 1
ATOM 2422 C C . ILE A 1 289 ? 2.603 -2.850 11.654 1.00 89.12 289 ILE A C 1
ATOM 2424 O O . ILE A 1 289 ? 1.884 -1.877 11.878 1.00 89.12 289 ILE A O 1
ATOM 2428 N N . ALA A 1 290 ? 2.810 -3.812 12.556 1.00 87.56 290 ALA A N 1
ATOM 2429 C CA . ALA A 1 290 ? 2.236 -3.809 13.898 1.00 87.56 290 ALA A CA 1
ATOM 2430 C C . ALA A 1 290 ? 2.631 -2.549 14.681 1.00 87.56 290 ALA A C 1
ATOM 2432 O O . ALA A 1 290 ? 1.761 -1.835 15.178 1.00 87.56 290 ALA A O 1
ATOM 2433 N N . ALA A 1 291 ? 3.921 -2.206 14.711 1.00 82.06 291 ALA A N 1
ATOM 2434 C CA . ALA A 1 291 ? 4.409 -1.012 15.396 1.00 82.06 291 ALA A CA 1
ATOM 2435 C C . ALA A 1 291 ? 3.838 0.296 14.813 1.00 82.06 291 ALA A C 1
ATOM 2437 O O . ALA A 1 291 ? 3.493 1.217 15.557 1.00 82.06 291 ALA A O 1
ATOM 2438 N N . LEU A 1 292 ? 3.682 0.391 13.486 1.00 82.00 292 LEU A N 1
ATOM 2439 C CA . LEU A 1 292 ? 3.006 1.537 12.857 1.00 82.00 292 LEU A CA 1
ATOM 2440 C C . LEU A 1 292 ? 1.524 1.576 13.195 1.00 82.00 292 LEU A C 1
ATOM 2442 O O . LEU A 1 292 ? 0.973 2.651 13.435 1.00 82.00 292 LEU A O 1
ATOM 2446 N N . GLY A 1 293 ? 0.881 0.411 13.199 1.00 87.88 293 GLY A N 1
ATOM 2447 C CA . GLY A 1 293 ? -0.504 0.261 13.601 1.00 87.88 293 GLY A CA 1
ATOM 2448 C C . GLY A 1 293 ? -0.697 0.766 15.023 1.00 87.88 293 GLY A C 1
ATOM 2449 O O . GLY A 1 293 ? -1.602 1.547 15.275 1.00 87.88 293 GLY A O 1
ATOM 2450 N N . GLU A 1 294 ? 0.198 0.433 15.943 1.00 83.62 294 GLU A N 1
ATOM 2451 C CA . GLU A 1 294 ? 0.129 0.906 17.322 1.00 83.62 294 GLU A CA 1
ATOM 2452 C C . GLU A 1 294 ? 0.280 2.413 17.486 1.00 83.62 294 GLU A C 1
ATOM 2454 O O . GLU A 1 294 ? -0.450 2.999 18.282 1.00 83.62 294 GLU A O 1
ATOM 2459 N N . LEU A 1 295 ? 1.173 3.048 16.720 1.00 80.69 295 LEU A N 1
ATOM 2460 C CA . LEU A 1 295 ? 1.345 4.504 16.751 1.00 80.69 295 LEU A CA 1
ATOM 2461 C C . LEU A 1 295 ? 0.044 5.253 16.440 1.00 80.69 295 LEU A C 1
ATOM 2463 O O . LEU A 1 295 ? -0.190 6.339 16.972 1.00 80.69 295 LEU A O 1
ATOM 2467 N N . HIS A 1 296 ? -0.771 4.700 15.543 1.00 81.69 296 HIS A N 1
ATOM 2468 C CA . HIS A 1 296 ? -1.973 5.361 15.047 1.00 81.69 296 HIS A CA 1
ATOM 2469 C C . HIS A 1 296 ? -3.257 4.831 15.686 1.00 81.69 296 HIS A C 1
ATOM 2471 O O . HIS A 1 296 ? -4.141 5.613 16.015 1.00 81.69 296 HIS A O 1
ATOM 2477 N N . LEU A 1 297 ? -3.368 3.519 15.854 1.00 87.88 297 LEU A N 1
ATOM 2478 C CA . LEU A 1 297 ? -4.581 2.812 16.257 1.00 87.88 297 LEU A CA 1
ATOM 2479 C C . LEU A 1 297 ? -4.522 2.382 17.719 1.00 87.88 297 LEU A C 1
ATOM 2481 O O . LEU A 1 297 ? -5.515 2.548 18.415 1.00 87.88 297 LEU A O 1
ATOM 2485 N N . GLY A 1 298 ? -3.364 1.919 18.196 1.00 79.62 298 GLY A N 1
ATOM 2486 C CA . GLY A 1 298 ? -3.049 1.652 19.606 1.00 79.62 298 GLY A CA 1
ATOM 2487 C C . GLY A 1 298 ? -4.232 1.222 20.485 1.00 79.62 298 GLY A C 1
ATOM 2488 O O . GLY A 1 298 ? -4.935 0.261 20.190 1.00 79.62 298 GLY A O 1
ATOM 2489 N N . THR A 1 299 ? -4.452 1.942 21.587 1.00 81.25 299 THR A N 1
ATOM 2490 C CA . THR A 1 299 ? -5.595 1.746 22.503 1.00 81.25 299 THR A CA 1
ATOM 2491 C C . THR A 1 299 ? -6.909 2.293 21.963 1.00 81.25 299 THR A C 1
ATOM 2493 O O . THR A 1 299 ? -7.975 2.043 22.524 1.00 81.25 299 THR A O 1
ATOM 2496 N N . ARG A 1 300 ? -6.856 3.069 20.879 1.00 84.44 300 ARG A N 1
ATOM 2497 C CA . ARG A 1 300 ? -8.039 3.692 20.300 1.00 84.44 300 ARG A CA 1
ATOM 2498 C C . ARG A 1 300 ? -8.843 2.658 19.535 1.00 84.44 300 ARG A C 1
ATOM 2500 O O . ARG A 1 300 ? -10.039 2.598 19.743 1.00 84.44 300 ARG A O 1
ATOM 2507 N N . MET A 1 301 ? -8.221 1.867 18.673 1.00 90.06 301 MET A N 1
ATOM 2508 C CA . MET A 1 301 ? -8.893 0.901 17.801 1.00 90.06 301 MET A CA 1
ATOM 2509 C C . MET A 1 301 ? -8.202 -0.469 17.881 1.00 90.06 301 MET A C 1
ATOM 2511 O O . MET A 1 301 ? -7.566 -0.888 16.907 1.00 90.06 301 MET A O 1
ATOM 2515 N N . PRO A 1 302 ? -8.225 -1.123 19.062 1.00 89.62 302 PRO A N 1
ATOM 2516 C CA . PRO A 1 302 ? -7.574 -2.412 19.272 1.00 89.62 302 PRO A CA 1
ATOM 2517 C C . PRO A 1 302 ? -8.079 -3.502 18.325 1.00 89.62 302 PRO A C 1
ATOM 2519 O O . PRO A 1 302 ? -7.250 -4.230 17.788 1.00 89.62 302 PRO A O 1
ATOM 2522 N N . THR A 1 303 ? -9.385 -3.582 18.051 1.00 92.00 303 THR A N 1
ATOM 2523 C CA . THR A 1 303 ? -9.939 -4.628 17.177 1.00 92.00 303 THR A CA 1
ATOM 2524 C C . THR A 1 303 ? -9.426 -4.480 15.746 1.00 92.00 303 THR A C 1
ATOM 2526 O O . THR A 1 303 ? -8.985 -5.458 15.142 1.00 92.00 303 THR A O 1
ATOM 2529 N N . VAL A 1 304 ? -9.390 -3.252 15.211 1.00 94.00 304 VAL A N 1
ATOM 2530 C CA . VAL A 1 304 ? -8.787 -3.000 13.890 1.00 94.00 304 VAL A CA 1
ATOM 2531 C C . VAL A 1 304 ? -7.296 -3.340 13.873 1.00 94.00 304 VAL A C 1
ATOM 2533 O O . VAL A 1 304 ? -6.819 -3.946 12.915 1.00 94.00 304 VAL A O 1
ATOM 2536 N N . LEU A 1 305 ? -6.541 -2.941 14.901 1.00 93.19 305 LEU A N 1
ATOM 2537 C CA . LEU A 1 305 ? -5.106 -3.216 14.969 1.00 93.19 305 LEU A CA 1
ATOM 2538 C C . LEU A 1 305 ? -4.822 -4.723 14.975 1.00 93.19 305 LEU A C 1
ATOM 2540 O O . LEU A 1 305 ? -3.966 -5.178 14.221 1.00 93.19 305 LEU A O 1
ATOM 2544 N N . GLU A 1 306 ? -5.536 -5.490 15.794 1.00 92.75 306 GLU A N 1
ATOM 2545 C CA . GLU A 1 306 ? -5.401 -6.947 15.837 1.00 92.75 306 GLU A CA 1
ATOM 2546 C C . GLU A 1 306 ? -5.719 -7.574 14.480 1.00 92.75 306 GLU A C 1
ATOM 2548 O O . GLU A 1 306 ? -4.932 -8.385 13.989 1.00 92.75 306 GLU A O 1
ATOM 2553 N N . GLY A 1 307 ? -6.807 -7.142 13.834 1.00 94.81 307 GLY A N 1
ATOM 2554 C CA . GLY A 1 307 ? -7.156 -7.565 12.478 1.00 94.81 307 GLY A CA 1
ATOM 2555 C C . GLY A 1 307 ? -6.026 -7.313 11.477 1.00 94.81 307 GLY A C 1
ATOM 2556 O O . GLY A 1 307 ? -5.625 -8.222 10.750 1.00 94.81 307 GLY A O 1
ATOM 2557 N N . ILE A 1 308 ? -5.439 -6.109 11.494 1.00 95.25 308 ILE A N 1
ATOM 2558 C CA . ILE A 1 308 ? -4.312 -5.732 10.625 1.00 95.25 308 ILE A CA 1
ATOM 2559 C C . ILE A 1 308 ? -3.101 -6.630 10.864 1.00 95.25 308 ILE A C 1
ATOM 2561 O O . ILE A 1 308 ? -2.492 -7.094 9.899 1.00 95.25 308 ILE A O 1
ATOM 2565 N N . VAL A 1 309 ? -2.727 -6.872 12.122 1.00 93.06 309 VAL A N 1
ATOM 2566 C CA . VAL A 1 309 ? -1.541 -7.674 12.450 1.00 93.06 309 VAL A CA 1
ATOM 2567 C C . VAL A 1 309 ? -1.745 -9.131 12.052 1.00 93.06 309 VAL A C 1
ATOM 2569 O O . VAL A 1 309 ? -0.865 -9.694 11.404 1.00 93.06 309 VAL A O 1
ATOM 2572 N N . ARG A 1 310 ? -2.915 -9.713 12.349 1.00 94.44 310 ARG A N 1
ATOM 2573 C CA . ARG A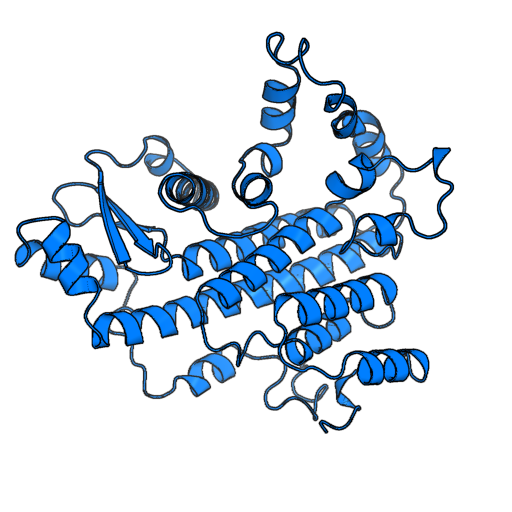 1 310 ? -3.275 -11.077 11.926 1.00 94.44 310 ARG A CA 1
ATOM 2574 C C . ARG A 1 310 ? -3.223 -11.213 10.407 1.00 94.44 310 ARG A C 1
ATOM 2576 O O . ARG A 1 310 ? -2.483 -12.040 9.890 1.00 94.44 310 ARG A O 1
ATOM 2583 N N . ALA A 1 311 ? -3.928 -10.338 9.692 1.00 94.62 311 ALA A N 1
ATOM 2584 C CA . ALA A 1 311 ? -3.971 -10.380 8.237 1.00 94.62 311 ALA A CA 1
ATOM 2585 C C . ALA A 1 311 ? -2.586 -10.142 7.607 1.00 94.62 311 ALA A C 1
ATOM 2587 O O . ALA A 1 311 ? -2.250 -10.762 6.603 1.00 94.62 311 ALA A O 1
ATOM 2588 N N . THR A 1 312 ? -1.749 -9.290 8.204 1.00 93.50 312 THR A N 1
ATOM 2589 C CA . THR A 1 312 ? -0.363 -9.094 7.753 1.00 93.50 312 THR A CA 1
ATOM 2590 C C . THR A 1 312 ? 0.480 -10.352 7.964 1.00 93.50 312 THR A C 1
ATOM 2592 O O . THR A 1 312 ? 1.171 -10.761 7.032 1.00 93.50 312 THR A O 1
ATOM 2595 N N . ALA A 1 313 ? 0.391 -10.981 9.141 1.00 92.19 313 ALA A N 1
ATOM 2596 C CA . ALA A 1 313 ? 1.090 -12.227 9.452 1.00 92.19 313 ALA A CA 1
ATOM 2597 C C . ALA A 1 313 ? 0.692 -13.346 8.479 1.00 92.19 313 ALA A C 1
ATOM 2599 O O . ALA A 1 313 ? 1.561 -14.031 7.942 1.00 92.19 313 ALA A O 1
ATOM 2600 N N . ASP A 1 314 ? -0.603 -13.470 8.184 1.00 92.38 314 ASP A N 1
ATOM 2601 C CA . ASP A 1 314 ? -1.135 -14.448 7.234 1.00 92.38 314 ASP A CA 1
ATOM 2602 C C . ASP A 1 314 ? -0.634 -14.177 5.807 1.00 92.38 314 ASP A C 1
ATOM 2604 O O . ASP A 1 314 ? -0.149 -15.078 5.112 1.00 92.38 314 ASP A O 1
ATOM 2608 N N . ILE A 1 315 ? -0.708 -12.915 5.363 1.00 91.88 315 ILE A N 1
ATOM 2609 C CA . ILE A 1 315 ? -0.277 -12.519 4.020 1.00 91.88 315 ILE A CA 1
ATOM 2610 C C . ILE A 1 315 ? 1.217 -12.747 3.859 1.00 91.88 315 ILE A C 1
ATOM 2612 O O . ILE A 1 315 ? 1.612 -13.374 2.880 1.00 91.88 315 ILE A O 1
ATOM 2616 N N . LEU A 1 316 ? 2.056 -12.253 4.770 1.00 89.69 316 LEU A N 1
ATOM 2617 C CA . LEU A 1 316 ? 3.510 -12.304 4.625 1.00 89.69 316 LEU A CA 1
ATOM 2618 C C . LEU A 1 316 ? 4.066 -13.693 4.950 1.00 89.69 316 LEU A C 1
ATOM 2620 O O . LEU A 1 316 ? 4.883 -14.204 4.181 1.00 89.69 316 LEU A O 1
ATOM 2624 N N . ALA A 1 317 ? 3.517 -14.369 5.962 1.00 88.00 317 ALA A N 1
ATOM 2625 C CA . ALA A 1 317 ? 4.001 -15.639 6.507 1.00 88.00 317 ALA A CA 1
ATOM 2626 C C . ALA A 1 317 ? 5.487 -15.575 6.912 1.00 88.00 317 ALA A C 1
ATOM 2628 O O . ALA A 1 317 ? 6.282 -16.447 6.565 1.00 88.00 317 ALA A O 1
ATOM 2629 N N . ASP A 1 318 ? 5.867 -14.516 7.628 1.00 84.88 318 ASP A N 1
ATOM 2630 C CA . ASP A 1 318 ? 7.247 -14.179 8.000 1.00 84.88 318 ASP A CA 1
ATOM 2631 C C . ASP A 1 318 ? 7.699 -14.769 9.355 1.00 84.88 318 ASP A C 1
ATOM 2633 O O . ASP A 1 318 ? 8.688 -14.319 9.928 1.00 84.88 318 ASP A O 1
ATOM 2637 N N . ASN A 1 319 ? 7.016 -15.814 9.846 1.00 84.44 319 ASN A N 1
ATOM 2638 C CA . ASN A 1 319 ? 7.241 -16.468 11.150 1.00 84.44 319 ASN A CA 1
ATOM 2639 C C . ASN A 1 319 ? 7.112 -15.536 12.367 1.00 84.44 319 ASN A C 1
ATOM 2641 O O . ASN A 1 319 ? 7.692 -15.805 13.418 1.00 84.44 319 ASN A O 1
ATOM 2645 N N . PHE A 1 320 ? 6.362 -14.443 12.239 1.00 85.75 320 PHE A N 1
ATOM 2646 C CA . PHE A 1 320 ? 6.032 -13.584 13.367 1.00 85.75 320 PHE A CA 1
ATOM 2647 C C . PHE A 1 320 ? 5.234 -14.350 14.438 1.00 85.75 320 PHE A C 1
ATOM 2649 O O . PHE A 1 320 ? 4.240 -15.005 14.117 1.00 85.75 320 PHE A O 1
ATOM 2656 N N . ASP A 1 321 ? 5.654 -14.251 15.704 1.00 85.44 321 ASP A N 1
ATOM 2657 C CA . ASP A 1 321 ? 4.972 -14.862 16.855 1.00 85.44 321 ASP A CA 1
ATOM 2658 C C . ASP A 1 321 ? 3.702 -14.074 17.214 1.00 85.44 321 ASP A C 1
ATOM 2660 O O . ASP A 1 321 ? 3.660 -13.235 18.119 1.00 85.44 321 ASP A O 1
ATOM 2664 N N . LEU A 1 322 ? 2.668 -14.312 16.407 1.00 87.69 322 LEU A N 1
ATOM 2665 C CA . LEU A 1 322 ? 1.383 -13.634 16.478 1.00 87.69 322 LEU A CA 1
ATOM 2666 C C . LEU A 1 322 ? 0.685 -13.862 17.823 1.00 87.69 322 LEU A C 1
ATOM 2668 O O . LEU A 1 322 ? 0.145 -12.912 18.387 1.00 87.69 322 LEU A O 1
ATOM 2672 N N . ASP A 1 323 ? 0.710 -15.089 18.340 1.00 86.62 323 ASP A N 1
ATOM 2673 C CA . ASP A 1 323 ? 0.015 -15.442 19.580 1.00 86.62 323 ASP A CA 1
ATOM 2674 C C . ASP A 1 323 ? 0.623 -14.696 20.773 1.00 86.62 323 ASP A C 1
ATOM 2676 O O . ASP A 1 323 ? -0.099 -14.032 21.514 1.00 86.62 323 ASP A O 1
ATOM 2680 N N . ASN A 1 324 ? 1.953 -14.689 20.898 1.00 83.12 324 ASN A N 1
ATOM 2681 C CA . ASN A 1 324 ? 2.642 -13.954 21.958 1.00 83.12 324 ASN A CA 1
ATOM 2682 C C . ASN A 1 324 ? 2.424 -12.434 21.857 1.00 83.12 324 ASN A C 1
ATOM 2684 O O . ASN A 1 324 ? 2.213 -11.763 22.869 1.00 83.12 324 ASN A O 1
ATOM 2688 N N . PHE A 1 325 ? 2.422 -11.874 20.641 1.00 83.50 325 PHE A N 1
ATOM 2689 C CA . PHE A 1 325 ? 2.109 -10.457 20.439 1.00 83.50 325 PHE A CA 1
ATOM 2690 C C . PHE A 1 325 ? 0.700 -10.104 20.941 1.00 83.50 325 PHE A C 1
ATOM 2692 O O . PHE A 1 325 ? 0.512 -9.097 21.633 1.00 83.50 325 PHE A O 1
ATOM 2699 N N . LEU A 1 326 ? -0.296 -10.922 20.596 1.00 84.62 326 LEU A N 1
ATOM 2700 C CA . LEU A 1 326 ? -1.695 -10.684 20.948 1.00 84.62 326 LEU A CA 1
ATOM 2701 C C . LEU A 1 326 ? -1.961 -10.910 22.439 1.00 84.62 326 LEU A C 1
ATOM 2703 O O . LEU A 1 326 ? -2.576 -10.054 23.079 1.00 84.62 326 LEU A O 1
ATOM 2707 N N . ASP A 1 327 ? -1.439 -12.000 23.008 1.00 83.12 327 ASP A N 1
ATOM 2708 C CA . ASP A 1 327 ? -1.484 -12.277 24.449 1.00 83.12 327 ASP A CA 1
ATOM 2709 C C . ASP A 1 327 ? -0.856 -11.132 25.235 1.00 83.12 327 ASP A C 1
ATOM 2711 O O . ASP A 1 327 ? -1.374 -10.682 26.264 1.00 83.12 327 ASP A O 1
ATOM 2715 N N . GLY A 1 328 ? 0.247 -10.615 24.706 1.00 78.94 328 GLY A N 1
ATOM 2716 C CA . GLY A 1 328 ? 0.908 -9.477 25.274 1.00 78.94 328 GLY A CA 1
ATOM 2717 C C . GLY A 1 328 ? 0.032 -8.229 25.318 1.00 78.94 328 GLY A C 1
ATOM 2718 O O . GLY A 1 328 ? -0.185 -7.626 26.378 1.00 78.94 328 GLY A O 1
ATOM 2719 N N . ARG A 1 329 ? -0.540 -7.852 24.176 1.00 78.81 329 ARG A N 1
ATOM 2720 C CA . ARG A 1 329 ? -1.460 -6.713 24.111 1.00 78.81 329 ARG A CA 1
ATOM 2721 C C . ARG A 1 329 ? -2.669 -6.878 25.026 1.00 78.81 329 ARG A C 1
ATOM 2723 O O . ARG A 1 329 ? -3.054 -5.905 25.671 1.00 78.81 329 ARG A O 1
ATOM 2730 N N . ALA A 1 330 ? -3.228 -8.081 25.138 1.00 79.19 330 ALA A N 1
ATOM 2731 C CA . ALA A 1 330 ? -4.343 -8.349 26.043 1.00 79.19 330 ALA A CA 1
ATOM 2732 C C . ALA A 1 330 ? -3.971 -8.085 27.515 1.00 79.19 330 ALA A C 1
ATOM 2734 O O . ALA A 1 330 ? -4.769 -7.540 28.278 1.00 79.19 330 ALA A O 1
ATOM 2735 N N . GLN A 1 331 ? -2.742 -8.421 27.918 1.00 76.75 331 GLN A N 1
ATOM 2736 C CA . GLN A 1 331 ? -2.247 -8.204 29.282 1.00 76.75 331 GLN A CA 1
ATOM 2737 C C . GLN A 1 331 ? -1.842 -6.747 29.552 1.00 76.75 331 GLN A C 1
ATOM 2739 O O . GLN A 1 331 ? -1.958 -6.261 30.683 1.00 76.75 331 GLN A O 1
ATOM 2744 N N . HIS A 1 332 ? -1.354 -6.036 28.534 1.00 74.25 332 HIS A N 1
ATOM 2745 C CA . HIS A 1 332 ? -0.861 -4.664 28.653 1.00 74.25 332 HIS A CA 1
ATOM 2746 C C . HIS A 1 332 ? -1.328 -3.775 27.486 1.00 74.25 332 HIS A C 1
ATOM 2748 O O . HIS A 1 332 ? -0.500 -3.317 26.697 1.00 74.25 332 HIS A O 1
ATOM 2754 N N . PRO A 1 333 ? -2.629 -3.443 27.406 1.00 68.44 333 PRO A N 1
ATOM 2755 C CA . PRO A 1 333 ? -3.209 -2.746 26.252 1.00 68.44 333 PRO A CA 1
ATOM 2756 C C . PRO A 1 333 ? -2.630 -1.341 26.023 1.00 68.44 333 PRO A C 1
ATOM 2758 O O . PRO A 1 333 ? -2.584 -0.861 24.893 1.00 68.44 333 PRO A O 1
ATOM 2761 N N . GLU A 1 334 ? -2.149 -0.699 27.091 1.00 68.00 334 GLU A N 1
ATOM 2762 C CA . GLU A 1 334 ? -1.544 0.641 27.086 1.00 68.00 334 GLU A CA 1
ATOM 2763 C C . GLU A 1 334 ? -0.053 0.645 26.697 1.00 68.00 334 GLU A C 1
ATOM 2765 O O . GLU A 1 334 ? 0.537 1.713 26.521 1.00 68.00 334 GLU A O 1
ATOM 2770 N N . ARG A 1 335 ? 0.601 -0.524 26.611 1.00 62.38 335 ARG A N 1
ATOM 2771 C CA . ARG A 1 335 ? 2.034 -0.614 26.299 1.00 62.38 335 ARG A CA 1
ATOM 2772 C C . ARG A 1 335 ? 2.243 -0.886 24.808 1.00 62.38 335 ARG A C 1
ATOM 2774 O O . ARG A 1 335 ? 1.708 -1.873 24.310 1.00 62.38 335 ARG A O 1
ATOM 2781 N N . PRO A 1 336 ? 3.067 -0.086 24.108 1.00 60.03 336 PRO A N 1
ATOM 2782 C CA . PRO A 1 336 ? 3.481 -0.412 22.748 1.00 60.03 336 PRO A CA 1
ATOM 2783 C C . PRO A 1 336 ? 4.192 -1.777 22.668 1.00 60.03 336 PRO A C 1
ATOM 2785 O O . PRO A 1 336 ? 4.973 -2.137 23.554 1.00 60.03 336 PRO A O 1
ATOM 2788 N N . SER A 1 337 ? 3.975 -2.503 21.573 1.00 54.72 337 SER A N 1
ATOM 2789 C CA . SER A 1 337 ? 4.648 -3.738 21.147 1.00 54.72 337 SER A CA 1
ATOM 2790 C C . SER A 1 337 ? 6.177 -3.657 21.121 1.00 54.72 337 SER A C 1
ATOM 2792 O O . SER A 1 337 ? 6.863 -4.675 21.163 1.00 54.72 337 SER A O 1
ATOM 2794 N N . SER A 1 338 ? 6.747 -2.454 21.164 1.00 50.59 338 SER A N 1
ATOM 2795 C CA . SER A 1 338 ? 8.188 -2.272 21.299 1.00 50.59 338 SER A CA 1
ATOM 2796 C C . SER A 1 338 ? 8.797 -2.652 22.646 1.00 50.59 338 SER A C 1
ATOM 2798 O O . SER A 1 338 ? 10.021 -2.686 22.779 1.00 50.59 338 SER A O 1
ATOM 2800 N N . PHE A 1 339 ? 7.973 -2.890 23.663 1.00 45.44 339 PHE A N 1
ATOM 2801 C CA . PHE A 1 339 ? 8.429 -3.354 24.975 1.00 45.44 339 PHE A CA 1
ATOM 2802 C C . PHE A 1 339 ? 8.464 -4.878 25.099 1.00 45.44 339 PHE A C 1
ATOM 2804 O O . PHE A 1 339 ? 8.808 -5.400 26.160 1.00 45.44 339 PHE A O 1
ATOM 2811 N N . TRP A 1 340 ? 8.117 -5.583 24.026 1.00 51.84 340 TRP A N 1
ATOM 2812 C CA . TRP A 1 340 ? 8.044 -7.030 23.993 1.00 51.84 340 TRP A CA 1
ATOM 2813 C C . TRP A 1 340 ? 9.365 -7.513 23.407 1.00 51.84 340 TRP A C 1
ATOM 2815 O O . TRP A 1 340 ? 9.779 -7.022 22.351 1.00 51.84 340 TRP A O 1
ATOM 2825 N N . PRO A 1 341 ? 10.108 -8.359 24.134 1.00 38.50 341 PRO A N 1
ATOM 2826 C CA . PRO A 1 341 ? 11.427 -8.769 23.693 1.00 38.50 341 PRO A CA 1
ATOM 2827 C C . PRO A 1 341 ? 11.314 -9.468 22.330 1.00 38.50 341 PRO A C 1
ATOM 2829 O O . PRO A 1 341 ? 10.426 -10.304 22.166 1.00 38.50 341 PRO A O 1
ATOM 2832 N N . PRO A 1 342 ? 12.197 -9.155 21.363 1.00 39.22 342 PRO A N 1
ATOM 2833 C CA . PRO A 1 342 ? 12.349 -10.009 20.200 1.00 39.22 342 PRO A CA 1
ATOM 2834 C C . PRO A 1 342 ? 12.895 -11.343 20.713 1.00 39.22 342 PRO A C 1
ATOM 2836 O O . PRO A 1 342 ? 13.943 -11.366 21.367 1.00 39.22 342 PRO A O 1
ATOM 2839 N N . THR A 1 343 ? 12.162 -12.429 20.494 1.00 41.72 343 THR A N 1
ATOM 2840 C CA . THR A 1 343 ? 12.672 -13.789 20.710 1.00 41.72 343 THR A CA 1
ATOM 2841 C C . THR A 1 343 ? 13.229 -14.347 19.423 1.00 41.72 343 THR A C 1
ATOM 2843 O O . THR A 1 343 ? 12.477 -14.321 18.422 1.00 41.72 343 THR A O 1
#

Radius of gyration: 21.88 Å; chains: 1; bounding box: 58×34×62 Å